Protein AF-0000000078040304 (afdb_homodimer)

pLDDT: mean 93.97, std 13.78, range [34.56, 98.94]

Organism: NCBI:txid764290

Nearest PDB structures (foldseek):
  6m20-assembly3_C  TM=3.435E-01  e=6.145E+00  Plasmodium falciparum
  6m20-assembly3_C  TM=3.435E-01  e=4.818E+00  Plasmodium falciparum

Solvent-accessible surface area (backbone atoms only — not comparable to full-atom values): 12854 Å² total; per-residue (Å²): 134,85,82,70,80,70,79,74,70,71,54,57,66,55,36,33,50,50,42,20,48,40,22,35,53,52,33,23,47,49,5,53,53,36,21,45,35,31,51,71,40,22,58,64,47,22,52,36,41,69,51,79,62,54,69,48,32,34,33,48,7,33,29,29,33,15,44,9,54,26,22,32,49,22,24,75,32,74,70,30,71,58,33,60,35,38,49,42,23,47,33,32,26,28,43,46,40,22,53,50,32,49,46,36,35,70,74,69,59,41,74,34,61,55,27,54,65,48,36,56,57,20,47,50,53,46,50,51,51,52,50,31,59,68,66,79,134,84,82,69,81,70,79,74,70,71,54,55,67,54,36,33,52,50,41,18,45,40,23,33,52,51,33,24,49,49,4,54,51,36,21,45,36,30,50,72,40,22,58,63,47,22,51,37,39,70,49,76,64,54,70,50,32,34,34,49,6,33,28,29,34,15,45,7,53,26,21,33,51,22,23,76,33,75,70,30,71,59,31,57,35,37,49,40,24,47,34,32,26,29,43,46,40,24,53,50,32,49,47,36,35,69,74,68,58,41,76,35,63,55,27,53,66,48,35,57,56,20,47,51,51,45,51,52,51,51,52,32,60,68,66,80

Radius of gyration: 20.24 Å; Cα contacts (8 Å, |Δi|>4): 437; chains: 2; bounding box: 88×46×42 Å

Secondary structure (DSSP, 8-state):
-----------HHHHHHHHHHIIIIIIHHHHHHHHIIIIISHHHHHHHHT----HHHHHHHHHHHHHHHHHHHHHHSGGGTT-HHHHHHHHHHHHHHHHHHHHHHHHS----HHHHTTHHHHHHHHHHHHHHHHH-/-----------HHHHHHHHHHIIIIIIHHHHHHHHIIIIISHHHHHHHHT----HHHHHHHHHHHHHHHHHHHHHHSGGGTT-HHHHHHHHHHHHHHHHHHHHHHHHS----HHHHTTHHHHHHHHHHHHHHHHH-

Foldseek 3Di:
DPPPPPPPDPDLVVLLLVLLCCLQPVLLVQLVVLLCDQAVVNQVLCVLQPHGHDDVSNVSNVVSVVLNVLSNVLSVPPSNLPCVVSLVVLLCVLVVLLVVLVCCCPVVVRPRCSSPVSNVVSHVSSVSNVVSNVSD/DPPPPPPPDPDLVVLLVVLLCCLQPVLLVQLVVLLCDQAVVNQVLCVLQPHGHDDVSNVSNVVSVVLNVLSNVLSVPPSNLPCVVSLVVLLCVLVVLLVVLVCCCPVVVRPRCSSPVSNVVSHVSSVSNVVSNVSD

Sequence (272 aa):
MDFRIAFIFPEKGLVTSLLQAHLVFGIGFFGVFGFLGHFIFSERVARSIGWTSNGFQKELGLITLGIGVSGVYCGLSNNGQNSLPLLIVLSFFLIGAGINHIRELIISHNTNAGNVVIILPDFLIPITLLVLLYLQMDFRIAFIFPEKGLVTSLLQAHLVFGIGFFGVFGFLGHFIFSERVARSIGWTSNGFQKELGLITLGIGVSGVYCGLSNNGQNSLPLLIVLSFFLIGAGINHIRELIISHNTNAGNVVIILPDFLIPITLLVLLYLQ

InterPro domains:
  IPR046740 Protein of unknown function DUF6790 [PF20589] (14-136)

Structure (mmCIF, N/CA/C/O backbone):
data_AF-0000000078040304-model_v1
#
loop_
_entity.id
_entity.type
_entity.pdbx_description
1 polymer 'Integral membrane protein'
#
loop_
_atom_site.group_PDB
_atom_site.id
_atom_site.type_symbol
_atom_site.label_atom_id
_atom_site.label_alt_id
_atom_site.label_comp_id
_atom_site.label_asym_id
_atom_site.label_entity_id
_atom_site.label_seq_id
_atom_site.pdbx_PDB_ins_code
_atom_site.Cartn_x
_atom_site.Cartn_y
_atom_site.Cartn_z
_atom_site.occupancy
_atom_site.B_iso_or_equiv
_atom_site.auth_seq_id
_atom_site.auth_comp_id
_atom_site.auth_asym_id
_atom_site.auth_atom_id
_atom_site.pdbx_PDB_model_num
ATOM 1 N N . MET A 1 1 ? -47.875 17.188 -5.953 1 34.56 1 MET A N 1
ATOM 2 C CA . MET A 1 1 ? -47 16.938 -4.82 1 34.56 1 MET A CA 1
ATOM 3 C C . MET A 1 1 ? -45.562 16.656 -5.297 1 34.56 1 MET A C 1
ATOM 5 O O . MET A 1 1 ? -45.344 15.727 -6.074 1 34.56 1 MET A O 1
ATOM 9 N N . ASP A 1 2 ? -44.688 17.688 -5.359 1 42.69 2 ASP A N 1
ATOM 10 C CA . ASP A 1 2 ? -43.281 17.656 -5.824 1 42.69 2 ASP A CA 1
ATOM 11 C C . ASP A 1 2 ? -42.406 16.844 -4.871 1 42.69 2 ASP A C 1
ATOM 13 O O . ASP A 1 2 ? -42.312 17.172 -3.688 1 42.69 2 ASP A O 1
ATOM 17 N N . PHE A 1 3 ? -42.281 15.57 -4.977 1 41.09 3 PHE A N 1
ATOM 18 C CA . PHE A 1 3 ? -41.438 14.695 -4.199 1 41.09 3 PHE A CA 1
ATOM 19 C C . PHE A 1 3 ? -39.969 15.164 -4.273 1 41.09 3 PHE A C 1
ATOM 21 O O . PHE A 1 3 ? -39.344 15.039 -5.32 1 41.09 3 PHE A O 1
ATOM 28 N N . ARG A 1 4 ? -39.656 16.266 -3.652 1 39.09 4 ARG A N 1
ATOM 29 C CA . ARG A 1 4 ? -38.25 16.641 -3.564 1 39.09 4 ARG A CA 1
ATOM 30 C C . ARG A 1 4 ? -37.5 15.672 -2.678 1 39.09 4 ARG A C 1
ATOM 32 O O . ARG A 1 4 ? -37.844 15.461 -1.519 1 39.09 4 ARG A O 1
ATOM 39 N N . ILE A 1 5 ? -37 14.633 -3.121 1 41.53 5 ILE A N 1
ATOM 40 C CA . ILE A 1 5 ? -36.031 13.82 -2.377 1 41.53 5 ILE A CA 1
ATOM 41 C C . ILE A 1 5 ? -34.969 14.727 -1.757 1 41.53 5 ILE A C 1
ATOM 43 O O . ILE A 1 5 ? -34.188 15.352 -2.473 1 41.53 5 ILE A O 1
ATOM 47 N N . ALA A 1 6 ? -35.281 15.469 -0.719 1 38.91 6 ALA A N 1
ATOM 48 C CA . ALA A 1 6 ? -34.25 16.219 0.004 1 38.91 6 ALA A CA 1
ATOM 49 C C . ALA A 1 6 ? -33.156 15.281 0.519 1 38.91 6 ALA A C 1
ATOM 51 O O . ALA A 1 6 ? -33.406 14.391 1.327 1 38.91 6 ALA A O 1
ATOM 52 N N . PHE A 1 7 ? -32.156 14.953 -0.249 1 47.75 7 PHE A N 1
ATOM 53 C CA . PHE A 1 7 ? -30.984 14.289 0.309 1 47.75 7 PHE A CA 1
ATOM 54 C C . PHE A 1 7 ? -30.531 14.969 1.597 1 47.75 7 PHE A C 1
ATOM 56 O O . PHE A 1 7 ? -30.188 16.141 1.59 1 47.75 7 PHE A O 1
ATOM 63 N N . ILE A 1 8 ? -31.172 14.703 2.654 1 51.41 8 ILE A N 1
ATOM 64 C CA . ILE A 1 8 ? -30.703 15.211 3.938 1 51.41 8 ILE A CA 1
ATOM 65 C C . ILE A 1 8 ? -29.25 14.781 4.164 1 51.41 8 ILE A C 1
ATOM 67 O O . ILE A 1 8 ? -28.969 13.586 4.297 1 51.41 8 ILE A O 1
ATOM 71 N N . PHE A 1 9 ? -28.422 15.711 3.803 1 64.31 9 PHE A N 1
ATOM 72 C CA . PHE A 1 9 ? -27.016 15.461 4.121 1 64.31 9 PHE A CA 1
ATOM 73 C C . PHE A 1 9 ? -26.812 15.375 5.629 1 64.31 9 PHE A C 1
ATOM 75 O O . PHE A 1 9 ? -27.344 16.188 6.379 1 64.31 9 PHE A O 1
ATOM 82 N N . PRO A 1 10 ? -26.375 14.164 6 1 68.62 10 PRO A N 1
ATOM 83 C CA . PRO A 1 10 ? -26.125 14.008 7.434 1 68.62 10 PRO A CA 1
ATOM 84 C C . PRO A 1 10 ? -25.359 15.188 8.031 1 68.62 10 PRO A C 1
ATOM 86 O O . PRO A 1 10 ? -24.656 15.906 7.309 1 68.62 10 PRO A O 1
ATOM 89 N N . GLU A 1 11 ? -25.625 15.508 9.25 1 81.06 11 GLU A N 1
ATOM 90 C CA . GLU A 1 11 ? -24.906 16.562 9.969 1 81.06 11 GLU A CA 1
ATOM 91 C C . GLU A 1 11 ? -23.391 16.297 9.977 1 81.06 11 GLU A C 1
ATOM 93 O O . GLU A 1 11 ? -22.969 15.133 9.953 1 81.06 11 GLU A O 1
ATOM 98 N N . LYS A 1 12 ? -22.703 17.234 9.875 1 85.25 12 LYS A N 1
ATOM 99 C CA . LYS A 1 12 ? -21.25 17.188 9.805 1 85.25 12 LYS A CA 1
ATOM 100 C C . LYS A 1 12 ? -20.672 16.312 10.914 1 85.25 12 LYS A C 1
ATOM 102 O O . LYS A 1 12 ? -19.703 15.57 10.688 1 85.25 12 LYS A O 1
ATOM 107 N N . GLY A 1 13 ? -21.312 16.359 11.969 1 90.44 13 GLY A N 1
ATOM 108 C CA . GLY A 1 13 ? -20.859 15.555 13.086 1 90.44 13 GLY A CA 1
ATOM 109 C C . GLY A 1 13 ? -20.969 14.062 12.836 1 90.44 13 GLY A C 1
ATOM 110 O O . GLY A 1 13 ? -20.078 13.297 13.18 1 90.44 13 GLY A O 1
ATOM 111 N N . LEU A 1 14 ? -22.062 13.711 12.188 1 93.12 14 LEU A N 1
ATOM 112 C CA . LEU A 1 14 ? -22.281 12.305 11.867 1 93.12 14 LEU A CA 1
ATOM 113 C C . LEU A 1 14 ? -21.297 11.828 10.805 1 93.12 14 LEU A C 1
ATOM 115 O O . LEU A 1 14 ? -20.75 10.727 10.906 1 93.12 14 LEU A O 1
ATOM 119 N N . VAL A 1 15 ? -21.094 12.633 9.781 1 96.69 15 VAL A N 1
ATOM 120 C CA . VAL A 1 15 ? -20.156 12.305 8.711 1 96.69 15 VAL A CA 1
ATOM 121 C C . VAL A 1 15 ? -18.766 12.094 9.289 1 96.69 15 VAL A C 1
ATOM 123 O O . VAL A 1 15 ? -18.078 11.117 8.953 1 96.69 15 VAL A O 1
ATOM 126 N N . THR A 1 16 ? -18.406 12.953 10.203 1 96.94 16 THR A N 1
ATOM 127 C CA . THR A 1 16 ? -17.109 12.859 10.859 1 96.94 16 THR A CA 1
ATOM 128 C C . THR A 1 16 ? -17 11.57 11.664 1 96.94 16 THR A C 1
ATOM 130 O O . THR A 1 16 ? -15.992 10.867 11.586 1 96.94 16 THR A O 1
ATOM 133 N N . SER A 1 17 ? -18.031 11.312 12.398 1 97.44 17 SER A N 1
ATOM 134 C CA . SER A 1 17 ? -18.031 10.109 13.227 1 97.44 17 SER A CA 1
ATOM 135 C C . SER A 1 17 ? -17.969 8.852 12.367 1 97.44 17 SER A C 1
ATOM 137 O O . SER A 1 17 ? -17.281 7.887 12.727 1 97.44 17 SER A O 1
ATOM 139 N N . LEU A 1 18 ? -18.672 8.828 11.266 1 97.88 18 LEU A N 1
ATOM 140 C CA . LEU A 1 18 ? -18.672 7.684 10.367 1 97.88 18 LEU A CA 1
ATOM 141 C C . LEU A 1 18 ? -17.312 7.504 9.711 1 97.88 18 LEU A C 1
ATOM 143 O O . LEU A 1 18 ? -16.828 6.375 9.562 1 97.88 18 LEU A O 1
ATOM 147 N N . LEU A 1 19 ? -16.719 8.609 9.32 1 98.44 19 LEU A N 1
ATOM 148 C CA . LEU A 1 19 ? -15.375 8.547 8.758 1 98.44 19 LEU A CA 1
ATOM 149 C C . LEU A 1 19 ? -14.391 7.961 9.758 1 98.44 19 LEU A C 1
ATOM 151 O O . LEU A 1 19 ? -13.633 7.043 9.438 1 98.44 19 LEU A O 1
ATOM 155 N N . GLN A 1 20 ? -14.453 8.445 10.938 1 98.69 20 GLN A N 1
ATOM 156 C CA . GLN A 1 20 ? -13.547 7.973 11.977 1 98.69 20 GLN A CA 1
ATOM 157 C C . GLN A 1 20 ? -13.758 6.492 12.266 1 98.69 20 GLN A C 1
ATOM 159 O O . GLN A 1 20 ? -12.797 5.734 12.414 1 98.69 20 GLN A O 1
ATOM 164 N N . ALA A 1 21 ? -15.016 6.125 12.383 1 98.5 21 ALA A N 1
ATOM 165 C CA . ALA A 1 21 ? -15.336 4.719 12.641 1 98.5 21 ALA A CA 1
ATOM 166 C C . ALA A 1 21 ? -14.844 3.832 11.5 1 98.5 21 ALA A C 1
ATOM 168 O O . ALA A 1 21 ? -14.32 2.744 11.734 1 98.5 21 ALA A O 1
ATOM 169 N N . HIS A 1 22 ? -15.094 4.285 10.273 1 98.88 22 HIS A N 1
ATOM 170 C CA . HIS A 1 22 ? -14.648 3.525 9.109 1 98.88 22 HIS A CA 1
ATOM 171 C C . HIS A 1 22 ? -13.125 3.412 9.07 1 98.88 22 HIS A C 1
ATOM 173 O O . HIS A 1 22 ? -12.586 2.355 8.734 1 98.88 22 HIS A O 1
ATOM 179 N N . LEU A 1 23 ? -12.406 4.398 9.43 1 98.88 23 LEU A N 1
ATOM 180 C CA . LEU A 1 23 ? -10.945 4.387 9.445 1 98.88 23 LEU A CA 1
ATOM 181 C C . LEU A 1 23 ? -10.422 3.494 10.562 1 98.88 23 LEU A C 1
ATOM 183 O O . LEU A 1 23 ? -9.555 2.65 10.336 1 98.88 23 LEU A O 1
ATOM 187 N N . VAL A 1 24 ? -10.961 3.625 11.766 1 98.81 24 VAL A N 1
ATOM 188 C CA . VAL A 1 24 ? -10.438 2.9 12.922 1 98.81 24 VAL A CA 1
ATOM 189 C C . VAL A 1 24 ? -10.852 1.434 12.844 1 98.81 24 VAL A C 1
ATOM 191 O O . VAL A 1 24 ? -10.008 0.539 12.906 1 98.81 24 VAL A O 1
ATOM 194 N N . PHE A 1 25 ? -12.125 1.15 12.625 1 98.69 25 PHE A N 1
ATOM 195 C CA . PHE A 1 25 ? -12.602 -0.228 12.664 1 98.69 25 PHE A CA 1
ATOM 196 C C . PHE A 1 25 ? -12.594 -0.849 11.273 1 98.69 25 PHE A C 1
ATOM 198 O O . PHE A 1 25 ? -12.055 -1.94 11.078 1 98.69 25 PHE A O 1
ATOM 205 N N . GLY A 1 26 ? -13.18 -0.162 10.273 1 98.69 26 GLY A N 1
ATOM 206 C CA . GLY A 1 26 ? -13.203 -0.694 8.922 1 98.69 26 GLY A CA 1
ATOM 207 C C . GLY A 1 26 ? -11.82 -0.956 8.359 1 98.69 26 GLY A C 1
ATOM 208 O O . GLY A 1 26 ? -11.477 -2.098 8.047 1 98.69 26 GLY A O 1
ATOM 209 N N . ILE A 1 27 ? -11.008 0.109 8.32 1 98.94 27 ILE A N 1
ATOM 210 C CA . ILE A 1 27 ? -9.672 0.002 7.746 1 98.94 27 ILE A CA 1
ATOM 211 C C . ILE A 1 27 ? -8.742 -0.729 8.719 1 98.94 27 ILE A C 1
ATOM 213 O O . ILE A 1 27 ? -7.859 -1.479 8.297 1 98.94 27 ILE A O 1
ATOM 217 N N . GLY A 1 28 ? -8.922 -0.537 10 1 98.88 28 GLY A N 1
ATOM 218 C CA . GLY A 1 28 ? -8.164 -1.305 10.977 1 98.88 28 GLY A CA 1
ATOM 219 C C . GLY A 1 28 ? -8.344 -2.803 10.828 1 98.88 28 GLY A C 1
ATOM 220 O O . GLY A 1 28 ? -7.359 -3.545 10.742 1 98.88 28 GLY A O 1
ATOM 221 N N . PHE A 1 29 ? -9.555 -3.295 10.711 1 98.56 29 PHE A N 1
ATOM 222 C CA . PHE A 1 29 ? -9.836 -4.715 10.547 1 98.56 29 PHE A CA 1
ATOM 223 C C . PHE A 1 29 ? -9.383 -5.199 9.172 1 98.56 29 PHE A C 1
ATOM 225 O O . PHE A 1 29 ? -8.867 -6.309 9.039 1 98.56 29 PHE A O 1
ATOM 232 N N . PHE A 1 30 ? -9.648 -4.363 8.18 1 98.56 30 PHE A N 1
ATOM 233 C CA . PHE A 1 30 ? -9.148 -4.684 6.852 1 98.56 30 PHE A CA 1
ATOM 234 C C . PHE A 1 30 ? -7.652 -4.977 6.898 1 98.56 30 PHE A C 1
ATOM 236 O O . PHE A 1 30 ? -7.184 -5.945 6.297 1 98.56 30 PHE A O 1
ATOM 243 N N . GLY A 1 31 ? -6.914 -4.125 7.605 1 98.88 31 GLY A N 1
ATOM 244 C CA . GLY A 1 31 ? -5.473 -4.285 7.715 1 98.88 31 GLY A CA 1
ATOM 245 C C . GLY A 1 31 ? -5.062 -5.562 8.422 1 98.88 31 GLY A C 1
ATOM 246 O O . GLY A 1 31 ? -4.199 -6.297 7.941 1 98.88 31 GLY A O 1
ATOM 247 N N . VAL A 1 32 ? -5.652 -5.883 9.555 1 98.56 32 VAL A N 1
ATOM 248 C CA . VAL A 1 32 ? -5.305 -7.059 10.352 1 98.56 32 VAL A CA 1
ATOM 249 C C . VAL A 1 32 ? -5.68 -8.328 9.586 1 98.56 32 VAL A C 1
ATOM 251 O O . VAL A 1 32 ? -4.867 -9.242 9.453 1 98.56 32 VAL A O 1
ATOM 254 N N . PHE A 1 33 ? -6.848 -8.367 8.992 1 98.5 33 PHE A N 1
ATOM 255 C CA . PHE A 1 33 ? -7.297 -9.57 8.297 1 98.5 33 PHE A CA 1
ATOM 256 C C . PHE A 1 33 ? -6.543 -9.75 6.988 1 98.5 33 PHE A C 1
ATOM 258 O O . PHE A 1 33 ? -6.277 -10.883 6.57 1 98.5 33 PHE A O 1
ATOM 265 N N . GLY A 1 34 ? -6.305 -8.641 6.363 1 98.56 34 GLY A N 1
ATOM 266 C CA . GLY A 1 34 ? -5.457 -8.734 5.188 1 98.56 34 GLY A CA 1
ATOM 267 C C . GLY A 1 34 ? -4.082 -9.305 5.484 1 98.56 34 GLY A C 1
ATOM 268 O O . GLY A 1 34 ? -3.59 -10.164 4.75 1 98.56 34 GLY A O 1
ATOM 269 N N . PHE A 1 35 ? -3.482 -8.898 6.57 1 98.88 35 PHE A N 1
ATOM 270 C CA . PHE A 1 35 ? -2.186 -9.414 6.988 1 98.88 35 PHE A CA 1
ATOM 271 C C . PHE A 1 35 ? -2.279 -10.898 7.324 1 98.88 35 PHE A C 1
ATOM 273 O O . PHE A 1 35 ? -1.471 -11.703 6.852 1 98.88 35 PHE A O 1
ATOM 280 N N . LEU A 1 36 ? -3.219 -11.312 8.133 1 98.81 36 LEU A N 1
ATOM 281 C CA . LEU A 1 36 ? -3.389 -12.719 8.477 1 98.81 36 LEU A CA 1
ATOM 282 C C . LEU A 1 36 ? -3.609 -13.562 7.227 1 98.81 36 LEU A C 1
ATOM 284 O O . LEU A 1 36 ? -2.998 -14.625 7.078 1 98.81 36 LEU A O 1
ATOM 288 N N . GLY A 1 37 ? -4.402 -13.102 6.355 1 98.62 37 GLY A N 1
ATOM 289 C CA . GLY A 1 37 ? -4.734 -13.859 5.16 1 98.62 37 GLY A CA 1
ATOM 290 C C . GLY A 1 37 ? -3.592 -13.945 4.168 1 98.62 37 GLY A C 1
ATOM 291 O O . GLY A 1 37 ? -3.279 -15.023 3.664 1 98.62 37 GLY A O 1
ATOM 292 N N . HIS A 1 38 ? -2.904 -12.844 3.887 1 98.75 38 HIS A N 1
ATOM 293 C CA . HIS A 1 38 ? -1.933 -12.797 2.801 1 98.75 38 HIS A CA 1
ATOM 294 C C . HIS A 1 38 ? -0.533 -13.141 3.297 1 98.75 38 HIS A C 1
ATOM 296 O O . HIS A 1 38 ? 0.349 -13.469 2.502 1 98.75 38 HIS A O 1
ATOM 302 N N . PHE A 1 39 ? -0.367 -13.086 4.652 1 98.56 39 PHE A N 1
ATOM 303 C CA . PHE A 1 39 ? 0.975 -13.336 5.168 1 98.56 39 PHE A CA 1
ATOM 304 C C . PHE A 1 39 ? 1.024 -14.648 5.938 1 98.56 39 PHE A C 1
ATOM 306 O O . PHE A 1 39 ? 1.945 -15.445 5.758 1 98.56 39 PHE A O 1
ATOM 313 N N . ILE A 1 40 ? 0.05 -14.922 6.805 1 98.44 40 ILE A N 1
ATOM 314 C CA . ILE A 1 40 ? 0.059 -16.094 7.672 1 98.44 40 ILE A CA 1
ATOM 315 C C . ILE A 1 40 ? -0.646 -17.25 6.98 1 98.44 40 ILE A C 1
ATOM 317 O O . ILE A 1 40 ? -0.101 -18.359 6.895 1 98.44 40 ILE A O 1
ATOM 321 N N . PHE A 1 41 ? -1.804 -17.062 6.449 1 98.69 41 PHE A N 1
ATOM 322 C CA . PHE A 1 41 ? -2.586 -18.094 5.789 1 98.69 41 PHE A CA 1
ATOM 323 C C . PHE A 1 41 ? -2.525 -17.938 4.277 1 98.69 41 PHE A C 1
ATOM 325 O O . PHE A 1 41 ? -3.537 -18.094 3.59 1 98.69 41 PHE A O 1
ATOM 332 N N . SER A 1 42 ? -1.373 -17.625 3.826 1 98.31 42 SER A N 1
ATOM 333 C CA . SER A 1 42 ? -1.192 -17.156 2.455 1 98.31 42 SER A CA 1
ATOM 334 C C . SER A 1 42 ? -1.576 -18.234 1.45 1 98.31 42 SER A C 1
ATOM 336 O O . SER A 1 42 ? -2.23 -17.953 0.444 1 98.31 42 SER A O 1
ATOM 338 N N . GLU A 1 43 ? -1.235 -19.531 1.653 1 98.38 43 GLU A N 1
ATOM 339 C CA . GLU A 1 43 ? -1.549 -20.609 0.714 1 98.38 43 GLU A CA 1
ATOM 340 C C . GLU A 1 43 ? -3.055 -20.828 0.606 1 98.38 43 GLU A C 1
ATOM 342 O O . GLU A 1 43 ? -3.584 -21.016 -0.491 1 98.38 43 GLU A O 1
ATOM 347 N N . ARG A 1 44 ? -3.686 -20.797 1.738 1 98.44 44 ARG A N 1
ATOM 348 C CA . ARG A 1 44 ? -5.133 -20.984 1.762 1 98.44 44 ARG A CA 1
ATOM 349 C C . ARG A 1 44 ? -5.836 -19.859 1.001 1 98.44 44 ARG A C 1
ATOM 351 O O . ARG A 1 44 ? -6.746 -20.125 0.21 1 98.44 44 ARG A O 1
ATOM 358 N N . VAL A 1 45 ? -5.414 -18.656 1.201 1 98.44 45 VAL A N 1
ATOM 359 C CA . VAL A 1 45 ? -6.035 -17.5 0.559 1 98.44 45 VAL A CA 1
ATOM 360 C C . VAL A 1 45 ? -5.742 -17.516 -0.939 1 98.44 45 VAL A C 1
ATOM 362 O O . VAL A 1 45 ? -6.641 -17.312 -1.757 1 98.44 45 VAL A O 1
ATOM 365 N N . ALA A 1 46 ? -4.512 -17.812 -1.283 1 98.38 46 ALA A N 1
ATOM 366 C CA . ALA A 1 46 ? -4.156 -17.875 -2.697 1 98.38 46 ALA A CA 1
ATOM 367 C C . ALA A 1 46 ? -4.98 -18.938 -3.424 1 98.38 46 ALA A C 1
ATOM 369 O O . ALA A 1 46 ? -5.496 -18.688 -4.516 1 98.38 46 ALA A O 1
ATOM 370 N N . ARG A 1 47 ? -5.145 -20.078 -2.799 1 97.88 47 ARG A N 1
ATOM 371 C CA . ARG A 1 47 ? -5.945 -21.141 -3.385 1 97.88 47 ARG A CA 1
ATOM 372 C C . ARG A 1 47 ? -7.402 -20.719 -3.545 1 97.88 47 ARG A C 1
ATOM 374 O O . ARG A 1 47 ? -8.039 -21.031 -4.555 1 97.88 47 ARG A O 1
ATOM 381 N N . SER A 1 48 ? -7.887 -20 -2.602 1 98.06 48 SER A N 1
ATOM 382 C CA . SER A 1 48 ? -9.281 -19.562 -2.67 1 98.06 48 SER A CA 1
ATOM 383 C C . SER A 1 48 ? -9.492 -18.594 -3.814 1 98.06 48 SER A C 1
ATOM 385 O O . SER A 1 48 ? -10.609 -18.438 -4.312 1 98.06 48 SER A O 1
ATOM 387 N N . ILE A 1 49 ? -8.492 -17.922 -4.246 1 97.31 49 ILE A N 1
ATOM 388 C CA . ILE A 1 49 ? -8.539 -16.953 -5.34 1 97.31 49 ILE A CA 1
ATOM 389 C C . ILE A 1 49 ? -8.281 -17.672 -6.664 1 97.31 49 ILE A C 1
ATOM 391 O O . ILE A 1 49 ? -8.688 -17.188 -7.727 1 97.31 49 ILE A O 1
ATOM 395 N N . GLY A 1 50 ? -7.555 -18.797 -6.551 1 96.81 50 GLY A N 1
ATOM 396 C CA . GLY A 1 50 ? -7.125 -19.5 -7.75 1 96.81 50 GLY A CA 1
ATOM 397 C C . GLY A 1 50 ? -5.727 -19.109 -8.195 1 96.81 50 GLY A C 1
ATOM 398 O O . GLY A 1 50 ? -5.391 -19.234 -9.375 1 96.81 50 GLY A O 1
ATOM 399 N N . TRP A 1 51 ? -4.988 -18.5 -7.328 1 96.75 51 TRP A N 1
ATOM 400 C CA . TRP A 1 51 ? -3.596 -18.156 -7.594 1 96.75 51 TRP A CA 1
ATOM 401 C C . TRP A 1 51 ? -2.65 -18.984 -6.738 1 96.75 51 TRP A C 1
ATOM 403 O O . TRP A 1 51 ? -3.09 -19.859 -5.984 1 96.75 51 TRP A O 1
ATOM 413 N N . THR A 1 52 ? -1.338 -18.812 -6.977 1 97 52 THR A N 1
ATOM 414 C CA . THR A 1 52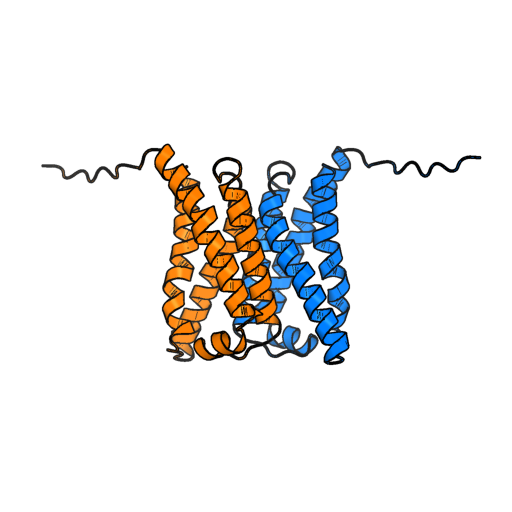 ? -0.3 -19.453 -6.184 1 97 52 THR A CA 1
ATOM 415 C C . THR A 1 52 ? 0.421 -18.438 -5.301 1 97 52 THR A C 1
ATOM 417 O O . THR A 1 52 ? 0.753 -17.344 -5.754 1 97 52 THR A O 1
ATOM 420 N N . SER A 1 53 ? 0.605 -18.875 -4.043 1 97.62 53 SER A N 1
ATOM 421 C CA . SER A 1 53 ? 1.25 -17.984 -3.09 1 97.62 53 SER A CA 1
ATOM 422 C C . SER A 1 53 ? 2.717 -17.75 -3.445 1 97.62 53 SER A C 1
ATOM 424 O O . SER A 1 53 ? 3.365 -18.641 -4.012 1 97.62 53 SER A O 1
ATOM 426 N N . ASN A 1 54 ? 3.283 -16.562 -3.18 1 96.88 54 ASN A N 1
ATOM 427 C CA . ASN A 1 54 ? 4.695 -16.219 -3.322 1 96.88 54 ASN A CA 1
ATOM 428 C C . ASN A 1 54 ? 5.062 -14.969 -2.529 1 96.88 54 ASN A C 1
ATOM 430 O O . ASN A 1 54 ? 4.309 -14.547 -1.655 1 96.88 54 ASN A O 1
ATOM 434 N N . GLY A 1 55 ? 6.195 -14.461 -2.762 1 97.31 55 GLY A N 1
ATOM 435 C CA . GLY A 1 55 ? 6.68 -13.32 -2.002 1 97.31 55 GLY A CA 1
ATOM 436 C C . GLY A 1 55 ? 5.883 -12.055 -2.254 1 97.31 55 GLY A C 1
ATOM 437 O O . GLY A 1 55 ? 5.754 -11.211 -1.368 1 97.31 55 GLY A O 1
ATOM 438 N N . PHE A 1 56 ? 5.316 -11.898 -3.4 1 98.56 56 PHE A N 1
ATOM 439 C CA . PHE A 1 56 ? 4.504 -10.727 -3.701 1 98.56 56 PHE A CA 1
ATOM 440 C C . PHE A 1 56 ? 3.279 -10.664 -2.795 1 98.56 56 PHE A C 1
ATOM 442 O O . PHE A 1 56 ? 2.891 -9.586 -2.336 1 98.56 56 PHE A O 1
ATOM 449 N N . GLN A 1 57 ? 2.686 -11.828 -2.576 1 98.69 57 GLN A N 1
ATOM 450 C CA . GLN A 1 57 ? 1.526 -11.898 -1.694 1 98.69 57 GLN A CA 1
ATOM 451 C C . GLN A 1 57 ? 1.899 -11.531 -0.262 1 98.69 57 GLN A C 1
ATOM 453 O O . GLN A 1 57 ? 1.14 -10.844 0.425 1 98.69 57 GLN A O 1
ATOM 458 N N . LYS A 1 58 ? 3.01 -11.961 0.188 1 98.38 58 LYS A N 1
ATOM 459 C CA . LYS A 1 58 ? 3.451 -11.641 1.543 1 98.38 58 LYS A CA 1
ATOM 460 C C . LYS A 1 58 ? 3.674 -10.141 1.708 1 98.38 58 LYS A C 1
ATOM 462 O O . LYS A 1 58 ? 3.338 -9.57 2.748 1 98.38 58 LYS A O 1
ATOM 467 N N . GLU A 1 59 ? 4.258 -9.555 0.687 1 98.69 59 GLU A N 1
ATOM 468 C CA . GLU A 1 59 ? 4.434 -8.109 0.722 1 98.69 59 GLU A CA 1
ATOM 469 C C . GLU A 1 59 ? 3.086 -7.391 0.763 1 98.69 59 GLU A C 1
ATOM 471 O O . GLU A 1 59 ? 2.932 -6.387 1.462 1 98.69 59 GLU A O 1
ATOM 476 N N . LEU A 1 60 ? 2.158 -7.938 -0.008 1 98.69 60 LEU A N 1
ATOM 477 C CA . LEU A 1 60 ? 0.807 -7.391 0.03 1 98.69 60 LEU A CA 1
ATOM 478 C C . LEU A 1 60 ? 0.233 -7.457 1.441 1 98.69 60 LEU A C 1
ATOM 480 O O . LEU A 1 60 ? -0.448 -6.527 1.883 1 98.69 60 LEU A O 1
ATOM 484 N N . GLY A 1 61 ? 0.457 -8.578 2.139 1 98.81 61 GLY A N 1
ATOM 485 C CA . GLY A 1 61 ? 0.029 -8.703 3.523 1 98.81 61 GLY A CA 1
ATOM 486 C C . GLY A 1 61 ? 0.613 -7.629 4.422 1 98.81 61 GLY A C 1
ATOM 487 O O . GLY A 1 61 ? -0.096 -7.051 5.25 1 98.81 61 GLY A O 1
ATOM 488 N N . LEU A 1 62 ? 1.841 -7.348 4.246 1 98.88 62 LEU A N 1
ATOM 489 C CA . LEU A 1 62 ? 2.512 -6.34 5.062 1 98.88 62 LEU A CA 1
ATOM 490 C C . LEU A 1 62 ? 1.997 -4.941 4.734 1 98.88 62 LEU A C 1
ATOM 492 O O . LEU A 1 62 ? 1.829 -4.113 5.633 1 98.88 62 LEU A O 1
ATOM 496 N N . ILE A 1 63 ? 1.754 -4.691 3.447 1 98.94 63 ILE A N 1
ATOM 497 C CA . ILE A 1 63 ? 1.185 -3.416 3.025 1 98.94 63 ILE A CA 1
ATOM 498 C C . ILE A 1 63 ? -0.19 -3.229 3.662 1 98.94 63 ILE A C 1
ATOM 500 O O . ILE A 1 63 ? -0.508 -2.145 4.16 1 98.94 63 ILE A O 1
ATOM 504 N N . THR A 1 64 ? -1.047 -4.312 3.656 1 98.94 64 THR A N 1
ATOM 505 C CA . THR A 1 64 ? -2.379 -4.207 4.238 1 98.94 64 THR A CA 1
ATOM 506 C C . THR A 1 64 ? -2.295 -3.922 5.738 1 98.94 64 THR A C 1
ATOM 508 O O . THR A 1 64 ? -3.115 -3.18 6.281 1 98.94 64 THR A O 1
ATOM 511 N N . LEU A 1 65 ? -1.321 -4.496 6.395 1 98.94 65 LEU A N 1
ATOM 512 C CA . LEU A 1 65 ? -1.127 -4.18 7.805 1 98.94 65 LEU A CA 1
ATOM 513 C C . LEU A 1 65 ? -0.79 -2.705 7.988 1 98.94 65 LEU A C 1
ATOM 515 O O . LEU A 1 65 ? -1.319 -2.051 8.891 1 98.94 65 LEU A O 1
ATOM 519 N N . GLY A 1 66 ? 0.079 -2.154 7.156 1 98.94 66 GLY A N 1
ATOM 520 C CA . GLY A 1 66 ? 0.397 -0.736 7.184 1 98.94 66 GLY A CA 1
ATOM 521 C C . GLY A 1 66 ? -0.812 0.151 6.953 1 98.94 66 GLY A C 1
ATOM 522 O O . GLY A 1 66 ? -0.972 1.177 7.621 1 98.94 66 GLY A O 1
ATOM 523 N N . ILE A 1 67 ? -1.634 -0.282 6.043 1 98.94 67 ILE A N 1
ATOM 524 C CA . ILE A 1 67 ? -2.871 0.44 5.77 1 98.94 67 ILE A CA 1
ATOM 525 C C . ILE A 1 67 ? -3.752 0.448 7.016 1 98.94 67 ILE A C 1
ATOM 527 O O . ILE A 1 67 ? -4.32 1.481 7.375 1 98.94 67 ILE A O 1
ATOM 531 N N . GLY A 1 68 ? -3.818 -0.683 7.672 1 98.94 68 GLY A N 1
ATOM 532 C CA . GLY A 1 68 ? -4.594 -0.749 8.898 1 98.94 68 GLY A CA 1
ATOM 533 C C . GLY A 1 68 ? -4.078 0.185 9.977 1 98.94 68 GLY A C 1
ATOM 534 O O . GLY A 1 68 ? -4.855 0.925 10.586 1 98.94 68 GLY A O 1
ATOM 535 N N . VAL A 1 69 ? -2.822 0.176 10.188 1 98.94 69 VAL A N 1
ATOM 536 C CA . VAL A 1 69 ? -2.197 1.021 11.195 1 98.94 69 VAL A CA 1
ATOM 537 C C . VAL A 1 69 ? -2.412 2.492 10.852 1 98.94 69 VAL A C 1
ATOM 539 O O . VAL A 1 69 ? -2.766 3.297 11.711 1 98.94 69 VAL A O 1
ATOM 542 N N . SER A 1 70 ? -2.23 2.832 9.617 1 98.94 70 SER A N 1
ATOM 543 C CA . SER A 1 70 ? -2.424 4.203 9.156 1 98.94 70 SER A CA 1
ATOM 544 C C . SER A 1 70 ? -3.875 4.641 9.32 1 98.94 70 SER A C 1
ATOM 546 O O . SER A 1 70 ? -4.145 5.789 9.68 1 98.94 70 SER A O 1
ATOM 548 N N . GLY A 1 71 ? -4.781 3.701 9.008 1 98.94 71 GLY A N 1
ATOM 549 C CA . GLY A 1 71 ? -6.191 4.008 9.195 1 98.94 71 GLY A CA 1
ATOM 550 C C . GLY A 1 71 ? -6.539 4.348 10.633 1 98.94 71 GLY A C 1
ATOM 551 O O . GLY A 1 71 ? -7.23 5.336 10.891 1 98.94 71 GLY A O 1
ATOM 552 N N . VAL A 1 72 ? -6.078 3.557 11.539 1 98.94 72 VAL A N 1
ATOM 553 C CA . VAL A 1 72 ? -6.324 3.797 12.953 1 98.94 72 VAL A CA 1
ATOM 554 C C . VAL A 1 72 ? -5.707 5.133 13.367 1 98.94 72 VAL A C 1
ATOM 556 O O . VAL A 1 72 ? -6.348 5.934 14.047 1 98.94 72 VAL A O 1
ATOM 559 N N . TYR A 1 73 ? -4.52 5.414 12.938 1 98.88 73 TYR A N 1
ATOM 560 C CA . TYR A 1 73 ? -3.871 6.688 13.227 1 98.88 73 TYR A CA 1
ATOM 561 C C . TYR A 1 73 ? -4.719 7.855 12.742 1 98.88 73 TYR A C 1
ATOM 563 O O . TYR A 1 73 ? -4.977 8.797 13.492 1 98.88 73 TYR A O 1
ATOM 571 N N . CYS A 1 74 ? -5.113 7.793 11.5 1 98.69 74 CYS A N 1
ATOM 572 C CA . CYS A 1 74 ? -5.883 8.891 10.914 1 98.69 74 CYS A CA 1
ATOM 573 C C . CYS A 1 74 ? -7.211 9.07 11.641 1 98.69 74 CYS A C 1
ATOM 575 O O . CYS A 1 74 ? -7.629 10.203 11.906 1 98.69 74 CYS A O 1
ATOM 577 N N . GLY A 1 75 ? -7.816 7.922 11.945 1 98.56 75 GLY A N 1
ATOM 578 C CA . GLY A 1 75 ? -9.109 7.988 12.609 1 98.56 75 GLY A CA 1
ATOM 579 C C . GLY A 1 75 ? -9.047 8.594 13.992 1 98.56 75 GLY A C 1
ATOM 580 O O . GLY A 1 75 ? -10 9.227 14.453 1 98.56 75 GLY A O 1
ATOM 581 N N . LEU A 1 76 ? -7.949 8.438 14.609 1 98.19 76 LEU A N 1
ATOM 582 C CA . LEU A 1 76 ? -7.793 8.914 15.984 1 98.19 76 LEU A CA 1
ATOM 583 C C . LEU A 1 76 ? -7.117 10.281 16 1 98.19 76 LEU A C 1
ATOM 585 O O . LEU A 1 76 ? -6.949 10.883 17.078 1 98.19 76 LEU A O 1
ATOM 589 N N . SER A 1 77 ? -6.785 10.727 14.789 1 95.75 77 SER A N 1
ATOM 590 C CA . SER A 1 77 ? -6.094 12.008 14.734 1 95.75 77 SER A CA 1
ATOM 591 C C . SER A 1 77 ? -6.828 13 13.836 1 95.75 77 SER A C 1
ATOM 593 O O . SER A 1 77 ? -7.332 12.625 12.773 1 95.75 77 SER A O 1
ATOM 595 N N . ASN A 1 78 ? -7.027 14.164 14.281 1 93.25 78 ASN A N 1
ATOM 596 C CA . ASN A 1 78 ? -7.539 15.289 13.508 1 93.25 78 ASN A CA 1
ATOM 597 C C . ASN A 1 78 ? -8.867 14.953 12.836 1 93.25 78 ASN A C 1
ATOM 599 O O . ASN A 1 78 ? -9.078 15.258 11.664 1 93.25 78 ASN A O 1
ATOM 603 N N . ASN A 1 79 ? -9.711 14.203 13.539 1 94.5 79 ASN A N 1
ATOM 604 C CA . ASN A 1 79 ? -11.055 13.875 13.07 1 94.5 79 ASN A CA 1
ATOM 605 C C . ASN A 1 79 ? -11.016 13.195 11.703 1 94.5 79 ASN A C 1
ATOM 607 O O . ASN A 1 79 ? -11.953 13.328 10.914 1 94.5 79 ASN A O 1
ATOM 611 N N . GLY A 1 80 ? -9.891 12.539 11.289 1 96.94 80 GLY A N 1
ATOM 612 C CA . GLY A 1 80 ? -9.773 11.797 10.047 1 96.94 80 GLY A CA 1
ATOM 613 C C . GLY A 1 80 ? -9.43 12.672 8.859 1 96.94 80 GLY A C 1
ATOM 614 O O . GLY A 1 80 ? -9.266 12.172 7.738 1 96.94 80 GLY A O 1
ATOM 615 N N . GLN A 1 81 ? -9.156 13.969 9.141 1 96 81 GLN A N 1
ATOM 616 C CA . GLN A 1 81 ? -8.969 14.922 8.055 1 96 81 GLN A CA 1
ATOM 617 C C . GLN A 1 81 ? -7.621 14.719 7.363 1 96 81 GLN A C 1
ATOM 619 O O . GLN A 1 81 ? -7.422 15.172 6.238 1 96 81 GLN A O 1
ATOM 624 N N . ASN A 1 82 ? -6.73 14.047 7.953 1 97.25 82 ASN A N 1
ATOM 625 C CA . ASN A 1 82 ? -5.398 13.828 7.398 1 97.25 82 ASN A CA 1
ATOM 626 C C . ASN A 1 82 ? -5.309 12.5 6.66 1 97.25 82 ASN A C 1
ATOM 628 O O . ASN A 1 82 ? -4.211 12 6.406 1 97.25 82 ASN A O 1
ATOM 632 N N . SER A 1 83 ? -6.461 11.969 6.238 1 98.75 83 SER A N 1
ATOM 633 C CA . SER A 1 83 ? -6.465 10.594 5.738 1 98.75 83 SER A CA 1
ATOM 634 C C . SER A 1 83 ? -6.285 10.555 4.227 1 98.75 83 SER A C 1
ATOM 636 O O . SER A 1 83 ? -6.105 9.484 3.645 1 98.75 83 SER A O 1
ATOM 638 N N . LEU A 1 84 ? -6.223 11.664 3.557 1 98.75 84 LEU A N 1
ATOM 639 C CA . LEU A 1 84 ? -6.207 11.656 2.098 1 98.75 84 LEU A CA 1
ATOM 640 C C . LEU A 1 84 ? -4.98 10.922 1.572 1 98.75 84 LEU A C 1
ATOM 642 O O . LEU A 1 84 ? -5.078 10.125 0.633 1 98.75 84 LEU A O 1
ATOM 646 N N . PRO A 1 85 ? -3.721 11.102 2.119 1 98.94 85 PRO A N 1
ATOM 647 C CA . PRO A 1 85 ? -2.572 10.344 1.619 1 98.94 85 PRO A CA 1
ATOM 648 C C . PRO A 1 85 ? -2.787 8.836 1.7 1 98.94 85 PRO A C 1
ATOM 650 O O . PRO A 1 85 ? -2.412 8.102 0.779 1 98.94 85 PRO A O 1
ATOM 653 N N . LEU A 1 86 ? -3.375 8.398 2.756 1 98.94 86 LEU A N 1
ATOM 654 C CA . LEU A 1 86 ? -3.705 6.984 2.904 1 98.94 86 LEU A CA 1
ATOM 655 C C . LEU A 1 86 ? -4.738 6.559 1.867 1 98.94 86 LEU A C 1
ATOM 657 O O . LEU A 1 86 ? -4.602 5.5 1.249 1 98.94 86 LEU A O 1
ATOM 661 N N . LEU A 1 87 ? -5.75 7.387 1.657 1 98.94 87 LEU A N 1
ATOM 662 C CA . LEU A 1 87 ? -6.875 6.992 0.816 1 98.94 87 LEU A CA 1
ATOM 663 C C . LEU A 1 87 ? -6.469 6.961 -0.654 1 98.94 87 LEU A C 1
ATOM 665 O O . LEU A 1 87 ? -7.02 6.184 -1.438 1 98.94 87 LEU A O 1
ATOM 669 N N . ILE A 1 88 ? -5.48 7.723 -1.02 1 98.94 88 ILE A N 1
ATOM 670 C CA . ILE A 1 88 ? -4.938 7.637 -2.371 1 98.94 88 ILE A CA 1
ATOM 671 C C . ILE A 1 88 ? -4.332 6.254 -2.596 1 98.94 88 ILE A C 1
ATOM 673 O O . ILE A 1 88 ? -4.66 5.578 -3.572 1 98.94 88 ILE A O 1
ATOM 677 N N . VAL A 1 89 ? -3.508 5.77 -1.704 1 98.94 89 VAL A N 1
ATOM 678 C CA . VAL A 1 89 ? -2.861 4.465 -1.818 1 98.94 89 VAL A CA 1
ATOM 679 C C . VAL A 1 89 ? -3.916 3.361 -1.804 1 98.94 89 VAL A C 1
ATOM 681 O O . VAL A 1 89 ? -3.891 2.459 -2.643 1 98.94 89 VAL A O 1
ATOM 684 N N . LEU A 1 90 ? -4.852 3.488 -0.879 1 98.94 90 LEU A N 1
ATOM 685 C CA . LEU A 1 90 ? -5.918 2.506 -0.731 1 98.94 90 LEU A CA 1
ATOM 686 C C . LEU A 1 90 ? -6.75 2.41 -2.008 1 98.94 90 LEU A C 1
ATOM 688 O O . LEU A 1 90 ? -7.133 1.313 -2.422 1 98.94 90 LEU A O 1
ATOM 692 N N . SER A 1 91 ? -7.074 3.533 -2.629 1 98.94 91 SER A N 1
ATOM 693 C CA . SER A 1 91 ? -7.914 3.549 -3.822 1 98.94 91 SER A CA 1
ATOM 694 C C . SER A 1 91 ? -7.215 2.881 -5 1 98.94 91 SER A C 1
ATOM 696 O O . SER A 1 91 ? -7.824 2.088 -5.723 1 98.94 91 SER A O 1
ATOM 698 N N . PHE A 1 92 ? -5.969 3.168 -5.215 1 98.94 92 PHE A N 1
ATOM 699 C CA . PHE A 1 92 ? -5.227 2.512 -6.281 1 98.94 92 PHE A CA 1
ATOM 700 C C . PHE A 1 92 ? -5.141 1.009 -6.035 1 98.94 92 PHE A C 1
ATOM 702 O O . PHE A 1 92 ? -5.246 0.215 -6.973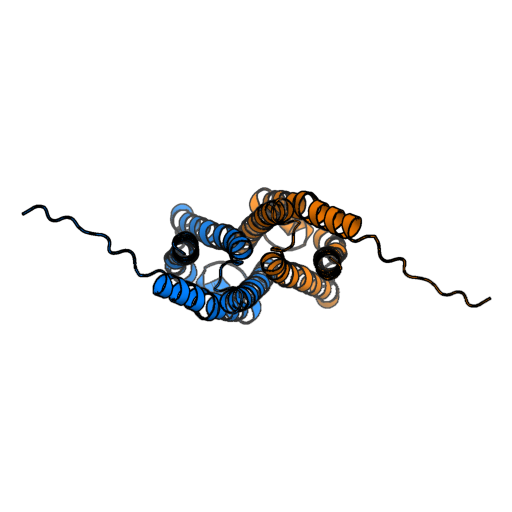 1 98.94 92 PHE A O 1
ATOM 709 N N . PHE A 1 93 ? -4.969 0.629 -4.785 1 98.94 93 PHE A N 1
ATOM 710 C CA . PHE A 1 93 ? -4.91 -0.783 -4.426 1 98.94 93 PHE A CA 1
ATOM 711 C C . PHE A 1 93 ? -6.246 -1.467 -4.703 1 98.94 93 PHE A C 1
ATOM 713 O O . PHE A 1 93 ? -6.332 -2.336 -5.574 1 98.94 93 PHE A O 1
ATOM 720 N N . LEU A 1 94 ? -7.289 -0.979 -4.078 1 98.94 94 LEU A N 1
ATOM 721 C CA . LEU A 1 94 ? -8.531 -1.745 -4.043 1 98.94 94 LEU A CA 1
ATOM 722 C C . LEU A 1 94 ? -9.289 -1.615 -5.363 1 98.94 94 LEU A C 1
ATOM 724 O O . LEU A 1 94 ? -9.797 -2.605 -5.891 1 98.94 94 LEU A O 1
ATOM 728 N N . ILE A 1 95 ? -9.359 -0.445 -5.926 1 98.88 95 ILE A N 1
ATOM 729 C CA . ILE A 1 95 ? -10.008 -0.313 -7.223 1 98.88 95 ILE A CA 1
ATOM 730 C C . ILE A 1 95 ? -9.234 -1.103 -8.273 1 98.88 95 ILE A C 1
ATOM 732 O O . ILE A 1 95 ? -9.82 -1.806 -9.094 1 98.88 95 ILE A O 1
ATOM 736 N N . GLY A 1 96 ? -7.887 -1.037 -8.258 1 98.69 96 GLY A N 1
ATOM 737 C CA . GLY A 1 96 ? -7.066 -1.851 -9.141 1 98.69 96 GLY A CA 1
ATOM 738 C C . GLY A 1 96 ? -7.289 -3.34 -8.953 1 98.69 96 GLY A C 1
ATOM 739 O O . GLY A 1 96 ? -7.383 -4.082 -9.938 1 98.69 96 GLY A O 1
ATOM 740 N N . ALA A 1 97 ? -7.324 -3.832 -7.699 1 98.69 97 ALA A N 1
ATOM 741 C CA . ALA A 1 97 ? -7.594 -5.234 -7.402 1 98.69 97 ALA A CA 1
ATOM 742 C C . ALA A 1 97 ? -8.961 -5.652 -7.934 1 98.69 97 ALA A C 1
ATOM 744 O O . ALA A 1 97 ? -9.109 -6.738 -8.5 1 98.69 97 ALA A O 1
ATOM 745 N N . GLY A 1 98 ? -9.961 -4.773 -7.711 1 98.62 98 GLY A N 1
ATOM 746 C CA . GLY A 1 98 ? -11.273 -5.059 -8.266 1 98.62 98 GLY A CA 1
ATOM 747 C C . GLY A 1 98 ? -11.258 -5.273 -9.766 1 98.62 98 GLY A C 1
ATOM 748 O O . GLY A 1 98 ? -11.859 -6.227 -10.273 1 98.62 98 GLY A O 1
ATOM 749 N N . ILE A 1 99 ? -10.602 -4.41 -10.461 1 98.31 99 ILE A N 1
ATOM 750 C CA . ILE A 1 99 ? -10.477 -4.527 -11.906 1 98.31 99 ILE A CA 1
ATOM 751 C C . ILE A 1 99 ? -9.766 -5.832 -12.258 1 98.31 99 ILE A C 1
ATOM 753 O O . ILE A 1 99 ? -10.172 -6.539 -13.18 1 98.31 99 ILE A O 1
ATOM 757 N N . ASN A 1 100 ? -8.719 -6.145 -11.492 1 97.56 100 ASN A N 1
ATOM 758 C CA . ASN A 1 100 ? -7.984 -7.391 -11.703 1 97.56 100 ASN A CA 1
ATOM 759 C C . ASN A 1 100 ? -8.875 -8.609 -11.492 1 97.56 100 ASN A C 1
ATOM 761 O O . ASN A 1 100 ? -8.828 -9.562 -12.273 1 97.56 100 ASN A O 1
ATOM 765 N N . HIS A 1 101 ? -9.68 -8.609 -10.477 1 98.38 101 HIS A N 1
ATOM 766 C CA . HIS A 1 101 ? -10.578 -9.719 -10.18 1 98.38 101 HIS A CA 1
ATOM 767 C C . HIS A 1 101 ? -11.664 -9.844 -11.242 1 98.38 101 HIS A C 1
ATOM 769 O O . HIS A 1 101 ? -12.078 -10.953 -11.586 1 98.38 101 HIS A O 1
ATOM 775 N N . ILE A 1 102 ? -12.141 -8.719 -11.758 1 98.25 102 ILE A N 1
ATOM 776 C CA . ILE A 1 102 ? -13.117 -8.734 -12.844 1 98.25 102 ILE A CA 1
ATOM 777 C C . ILE A 1 102 ? -12.484 -9.32 -14.102 1 98.25 102 ILE A C 1
ATOM 779 O O . ILE A 1 102 ? -13.102 -10.133 -14.789 1 98.25 102 ILE A O 1
ATOM 783 N N . ARG A 1 103 ? -11.266 -8.922 -14.398 1 97 103 ARG A N 1
ATOM 784 C CA . ARG A 1 103 ? -10.562 -9.484 -15.555 1 97 103 ARG A CA 1
ATOM 785 C C . ARG A 1 103 ? -10.391 -10.992 -15.414 1 97 103 ARG A C 1
ATOM 787 O O . ARG A 1 103 ? -10.57 -11.734 -16.375 1 97 103 ARG A O 1
ATOM 794 N N . GLU A 1 104 ? -10.039 -11.43 -14.172 1 96.25 104 GLU A N 1
ATOM 795 C CA . GLU A 1 104 ? -9.922 -12.852 -13.883 1 96.25 104 GLU A CA 1
ATOM 796 C C . GLU A 1 104 ? -11.242 -13.578 -14.125 1 96.25 104 GLU A C 1
ATOM 798 O O . GLU A 1 104 ? -11.258 -14.688 -14.648 1 96.25 104 GLU A O 1
ATOM 803 N N . LEU A 1 105 ? -12.281 -12.93 -13.766 1 96.56 105 LEU A N 1
ATOM 804 C CA . LEU A 1 105 ? -13.609 -13.5 -13.914 1 96.56 105 LEU A CA 1
ATOM 805 C C . LEU A 1 105 ? -14 -13.602 -15.383 1 96.56 105 LEU A C 1
ATOM 807 O O . LEU A 1 105 ? -14.492 -14.6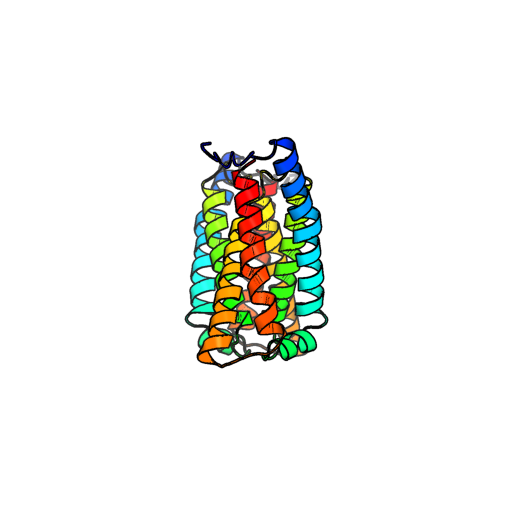33 -15.836 1 96.56 105 LEU A O 1
ATOM 811 N N . ILE A 1 106 ? -13.703 -12.617 -16.172 1 97.25 106 ILE A N 1
ATOM 812 C CA . ILE A 1 106 ? -14.195 -12.5 -17.547 1 97.25 106 ILE A CA 1
ATOM 813 C C . ILE A 1 106 ? -13.258 -13.234 -18.5 1 97.25 106 ILE A C 1
ATOM 815 O O . ILE A 1 106 ? -13.703 -13.969 -19.375 1 97.25 106 ILE A O 1
ATOM 819 N N . ILE A 1 107 ? -11.992 -13.125 -18.328 1 96.12 107 ILE A N 1
ATOM 820 C CA . ILE A 1 107 ? -11.016 -13.625 -19.297 1 96.12 107 ILE A CA 1
ATOM 821 C C . ILE A 1 107 ? -10.633 -15.062 -18.938 1 96.12 107 ILE A C 1
ATOM 823 O O . ILE A 1 107 ? -10.617 -15.938 -19.797 1 96.12 107 ILE A O 1
ATOM 827 N N . SER A 1 108 ? -10.422 -15.328 -17.656 1 95.38 108 SER A N 1
ATOM 828 C CA . SER A 1 108 ? -9.953 -16.641 -17.234 1 95.38 108 SER A CA 1
ATOM 829 C C . SER A 1 108 ? -11.102 -17.484 -16.703 1 95.38 108 SER A C 1
ATOM 831 O O . SER A 1 108 ? -10.898 -18.641 -16.297 1 95.38 108 SER A O 1
ATOM 833 N N . HIS A 1 109 ? -12.258 -16.812 -16.594 1 97.44 109 HIS A N 1
ATOM 834 C CA . HIS A 1 109 ? -13.445 -17.484 -16.078 1 97.44 109 HIS A CA 1
ATOM 835 C C . HIS A 1 109 ? -13.203 -18.031 -14.68 1 97.44 109 HIS A C 1
ATOM 837 O O . HIS A 1 109 ? -13.578 -19.172 -14.375 1 97.44 109 HIS A O 1
ATOM 843 N N . ASN A 1 110 ? -12.477 -17.312 -13.898 1 97.62 110 ASN A N 1
ATOM 844 C CA . ASN A 1 110 ? -12.164 -17.656 -12.523 1 97.62 110 ASN A CA 1
ATOM 845 C C . ASN A 1 110 ? -13.32 -17.328 -11.586 1 97.62 110 ASN A C 1
ATOM 847 O O . ASN A 1 110 ? -13.43 -16.188 -11.109 1 97.62 110 ASN A O 1
ATOM 851 N N . THR A 1 111 ? -14.094 -18.328 -11.203 1 97.62 111 THR A N 1
ATOM 852 C CA . THR A 1 111 ? -15.273 -18.125 -10.367 1 97.62 111 THR A CA 1
ATOM 853 C C . THR A 1 111 ? -14.992 -18.531 -8.922 1 97.62 111 THR A C 1
ATOM 855 O O . THR A 1 111 ? -15.914 -18.703 -8.133 1 97.62 111 THR A O 1
ATOM 858 N N . ASN A 1 112 ? -13.742 -18.75 -8.602 1 97.38 112 ASN A N 1
ATOM 859 C CA . ASN A 1 112 ? -13.398 -19.047 -7.215 1 97.38 112 ASN A CA 1
ATOM 860 C C . ASN A 1 112 ? -13.961 -18 -6.262 1 97.38 112 ASN A C 1
ATOM 862 O O . ASN A 1 112 ? -13.953 -16.797 -6.57 1 97.38 112 ASN A O 1
ATOM 866 N N . ALA A 1 113 ? -14.461 -18.438 -5.156 1 97.19 113 ALA A N 1
ATOM 867 C CA . ALA A 1 113 ? -15.109 -17.547 -4.195 1 97.19 113 ALA A CA 1
ATOM 868 C C . ALA A 1 113 ? -14.18 -16.406 -3.789 1 97.19 113 ALA A C 1
ATOM 870 O O . ALA A 1 113 ? -14.609 -15.258 -3.678 1 97.19 113 ALA A O 1
ATOM 871 N N . GLY A 1 114 ? -12.906 -16.688 -3.607 1 97.19 114 GLY A N 1
ATOM 872 C CA . GLY A 1 114 ? -11.938 -15.68 -3.209 1 97.19 114 GLY A CA 1
ATOM 873 C C . GLY A 1 114 ? -11.711 -14.617 -4.266 1 97.19 114 GLY A C 1
ATOM 874 O O . GLY A 1 114 ? -11.25 -13.516 -3.955 1 97.19 114 GLY A O 1
ATOM 875 N N . ASN A 1 115 ? -11.984 -14.883 -5.508 1 98.06 115 ASN A N 1
ATOM 876 C CA . ASN A 1 115 ? -11.867 -13.906 -6.59 1 98.06 115 ASN A CA 1
ATOM 877 C C . ASN A 1 115 ? -13.133 -13.062 -6.723 1 98.06 115 ASN A C 1
ATOM 879 O O . ASN A 1 115 ? -13.055 -11.844 -6.914 1 98.06 115 ASN A O 1
ATOM 883 N N . VAL A 1 116 ? -14.289 -13.68 -6.52 1 97.94 116 VAL A N 1
ATOM 884 C CA . VAL A 1 116 ? -15.539 -13.031 -6.902 1 97.94 116 VAL A CA 1
ATOM 885 C C . VAL A 1 116 ? -16.062 -12.188 -5.738 1 97.94 116 VAL A C 1
ATOM 887 O O . VAL A 1 116 ? -16.5 -11.055 -5.938 1 97.94 116 VAL A O 1
ATOM 890 N N . VAL A 1 117 ? -16 -12.695 -4.535 1 97.31 117 VAL A N 1
ATOM 891 C CA . VAL A 1 117 ? -16.625 -12.07 -3.377 1 97.31 117 VAL A CA 1
ATOM 892 C C . VAL A 1 117 ? -15.938 -10.734 -3.074 1 97.31 117 VAL A C 1
ATOM 894 O O . VAL A 1 117 ? -16.594 -9.781 -2.635 1 97.31 117 VAL A O 1
ATOM 897 N N . ILE A 1 118 ? -14.742 -10.641 -3.375 1 97.88 118 ILE A N 1
ATOM 898 C CA . ILE A 1 118 ? -13.961 -9.492 -2.941 1 97.88 118 ILE A CA 1
ATOM 899 C C . ILE A 1 118 ? -14.164 -8.328 -3.912 1 97.88 118 ILE A C 1
ATOM 901 O O . ILE A 1 118 ? -13.805 -7.191 -3.607 1 97.88 118 ILE A O 1
ATOM 905 N N . ILE A 1 119 ? -14.75 -8.547 -5.02 1 98.31 119 ILE A N 1
ATOM 906 C CA . ILE A 1 119 ? -14.953 -7.512 -6.023 1 98.31 119 ILE A CA 1
ATOM 907 C C . ILE A 1 119 ? -15.789 -6.379 -5.426 1 98.31 119 ILE A C 1
ATOM 909 O O . ILE A 1 119 ? -15.469 -5.199 -5.617 1 98.31 119 ILE A O 1
ATOM 913 N N . LEU A 1 120 ? -16.719 -6.758 -4.703 1 97.75 120 LEU A N 1
ATOM 914 C CA . LEU A 1 120 ? -17.609 -5.738 -4.164 1 97.75 120 LEU A CA 1
ATOM 915 C C . LEU A 1 120 ? -16.875 -4.848 -3.166 1 97.75 120 LEU A C 1
ATOM 917 O O . LEU A 1 120 ? -16.844 -3.625 -3.33 1 97.75 120 LEU A O 1
ATOM 921 N N . PRO A 1 121 ? -16.25 -5.371 -2.139 1 98.25 121 PRO A N 1
ATOM 922 C CA . PRO A 1 121 ? -15.555 -4.488 -1.198 1 98.25 121 PRO A CA 1
ATOM 923 C C . PRO A 1 121 ? -14.375 -3.754 -1.838 1 98.25 121 PRO A C 1
ATOM 925 O O . PRO A 1 121 ? -14.016 -2.656 -1.401 1 98.25 121 PRO A O 1
ATOM 928 N N . ASP A 1 122 ? -13.797 -4.23 -2.91 1 98.81 122 ASP A N 1
ATOM 929 C CA . ASP A 1 122 ? -12.703 -3.576 -3.615 1 98.81 122 ASP A CA 1
ATOM 930 C C . ASP A 1 122 ? -13.109 -2.186 -4.098 1 98.81 122 ASP A C 1
ATOM 932 O O . ASP A 1 122 ? -12.281 -1.276 -4.16 1 98.81 122 ASP A O 1
ATOM 936 N N . PHE A 1 123 ? -14.391 -2.008 -4.336 1 98.81 123 PHE A N 1
ATOM 937 C CA . PHE A 1 123 ? -14.852 -0.711 -4.82 1 98.81 123 PHE A CA 1
ATOM 938 C C . PHE A 1 123 ? -15.555 0.063 -3.711 1 98.81 123 PHE A C 1
ATOM 940 O O . PHE A 1 123 ? -15.367 1.275 -3.58 1 98.81 123 PHE A O 1
ATOM 947 N N . LEU A 1 124 ? -16.297 -0.618 -2.869 1 98.75 124 LEU A N 1
ATOM 948 C CA . LEU A 1 124 ? -17.141 0.029 -1.868 1 98.75 124 LEU A CA 1
ATOM 949 C C . LEU A 1 124 ? -16.281 0.691 -0.789 1 98.75 124 LEU A C 1
ATOM 951 O O . LEU A 1 124 ? -16.578 1.809 -0.358 1 98.75 124 LEU A O 1
ATOM 955 N N . ILE A 1 125 ? -15.219 0.093 -0.43 1 98.81 125 ILE A N 1
ATOM 956 C CA . ILE A 1 125 ? -14.43 0.578 0.701 1 98.81 125 ILE A CA 1
ATOM 957 C C . ILE A 1 125 ? -13.773 1.907 0.341 1 98.81 125 ILE A C 1
ATOM 959 O O . ILE A 1 125 ? -14.008 2.922 1.003 1 98.81 125 ILE A O 1
ATOM 963 N N . PRO A 1 126 ? -13 1.989 -0.719 1 98.88 126 PRO A N 1
ATOM 964 C CA . PRO A 1 126 ? -12.344 3.27 -0.993 1 98.88 126 PRO A CA 1
ATOM 965 C C . PRO A 1 126 ? -13.328 4.363 -1.398 1 98.88 126 PRO A C 1
ATOM 967 O O . PRO A 1 126 ? -13.141 5.531 -1.043 1 98.88 126 PRO A O 1
ATOM 970 N N . ILE A 1 127 ? -14.406 4.02 -2.055 1 98.75 127 ILE A N 1
ATOM 971 C CA . ILE A 1 127 ? -15.359 5.02 -2.52 1 98.75 127 ILE A CA 1
ATOM 972 C C . ILE A 1 127 ? -16.094 5.629 -1.325 1 98.75 127 ILE A C 1
ATOM 974 O O . ILE A 1 127 ? -16.234 6.852 -1.23 1 98.75 127 ILE A O 1
ATOM 978 N N . THR A 1 128 ? -16.531 4.797 -0.384 1 98.69 128 THR A N 1
ATOM 979 C CA . THR A 1 128 ? -17.25 5.309 0.778 1 98.69 128 THR A CA 1
ATOM 980 C C . THR A 1 128 ? -16.344 6.191 1.63 1 98.69 128 THR A C 1
ATOM 982 O O . THR A 1 128 ? -16.781 7.227 2.141 1 98.69 128 THR A O 1
ATOM 985 N N . LEU A 1 129 ? -15.109 5.812 1.729 1 98.88 129 LEU A N 1
ATOM 986 C CA . LEU A 1 129 ? -14.172 6.602 2.523 1 98.88 129 LEU A CA 1
ATOM 987 C C . LEU A 1 129 ? -13.914 7.953 1.867 1 98.88 129 LEU A C 1
ATOM 989 O O . LEU A 1 129 ? -13.891 8.984 2.545 1 98.88 129 LEU A O 1
ATOM 993 N N . LEU A 1 130 ? -13.711 7.965 0.564 1 98.75 130 LEU A N 1
ATOM 994 C CA . LEU A 1 130 ? -13.469 9.211 -0.151 1 98.75 130 LEU A CA 1
ATOM 995 C C . LEU A 1 130 ? -14.688 10.125 -0.078 1 98.75 130 LEU A C 1
ATOM 997 O O . LEU A 1 130 ? -14.547 11.344 0.078 1 98.75 130 LEU A O 1
ATOM 1001 N N . VAL A 1 131 ? -15.859 9.516 -0.194 1 98.31 131 VAL A N 1
ATOM 1002 C CA . VAL A 1 131 ? -17.094 10.289 -0.125 1 98.31 131 VAL A CA 1
ATOM 1003 C C . VAL A 1 131 ? -17.25 10.891 1.269 1 98.31 131 VAL A C 1
ATOM 1005 O O . VAL A 1 131 ? -17.562 12.078 1.407 1 98.31 131 VAL A O 1
ATOM 1008 N N . LEU A 1 132 ? -17 10.117 2.291 1 98.06 132 LEU A N 1
ATOM 1009 C CA . LEU A 1 132 ? -17.109 10.617 3.658 1 98.06 132 LEU A CA 1
ATOM 1010 C C . LEU A 1 132 ? -16.094 11.719 3.908 1 98.06 132 LEU A C 1
ATOM 1012 O O . LEU A 1 132 ? -16.406 12.727 4.551 1 98.06 132 LEU A O 1
ATOM 1016 N N . LEU A 1 133 ? -14.883 11.531 3.385 1 97.88 133 LEU A N 1
ATOM 1017 C CA . LEU A 1 133 ? -13.859 12.562 3.566 1 97.88 133 LEU A CA 1
ATOM 1018 C C . LEU A 1 133 ? -14.266 13.852 2.863 1 97.88 133 LEU A C 1
ATOM 1020 O O . LEU A 1 133 ? -14.062 14.945 3.398 1 97.88 133 LEU A O 1
ATOM 1024 N N . TYR A 1 134 ? -14.82 13.719 1.69 1 96.44 134 TYR A N 1
ATOM 1025 C CA . TYR A 1 134 ? -15.234 14.875 0.902 1 96.44 134 TYR A CA 1
ATOM 1026 C C . TYR A 1 134 ? -16.375 15.625 1.593 1 96.44 134 TYR A C 1
ATOM 1028 O O . TYR A 1 134 ? -16.422 16.859 1.544 1 96.44 134 TYR A O 1
ATOM 1036 N N . LEU A 1 135 ? -17.25 14.891 2.301 1 94.88 135 LEU A N 1
ATOM 1037 C CA . LEU A 1 135 ? -18.438 15.461 2.914 1 94.88 135 LEU A CA 1
ATOM 1038 C C . LEU A 1 135 ? -18.109 16.094 4.266 1 94.88 135 LEU A C 1
ATOM 1040 O O . LEU A 1 135 ? -18.922 16.828 4.828 1 94.88 135 LEU A O 1
ATOM 1044 N N . GLN A 1 136 ? -17 15.812 4.738 1 88.81 136 GLN A N 1
ATOM 1045 C CA . GLN A 1 136 ? -16.656 16.375 6.039 1 88.81 136 GLN A CA 1
ATOM 1046 C C . GLN A 1 136 ? -16.406 17.875 5.938 1 88.81 136 GLN A C 1
ATOM 1048 O O . GLN A 1 136 ? -15.891 18.359 4.934 1 88.81 136 GLN A O 1
ATOM 1053 N N . MET B 1 1 ? 41.844 19.453 22.891 1 34.88 1 MET B N 1
ATOM 1054 C CA . MET B 1 1 ? 40.938 19.844 21.812 1 34.88 1 MET B CA 1
ATOM 1055 C C . MET B 1 1 ? 39.75 18.922 21.734 1 34.88 1 MET B C 1
ATOM 1057 O O . MET B 1 1 ? 39.906 17.703 21.547 1 34.88 1 MET B O 1
ATOM 1061 N N . ASP B 1 2 ? 38.625 19.266 22.422 1 43 2 ASP B N 1
ATOM 1062 C CA . ASP B 1 2 ? 37.375 18.5 22.531 1 43 2 ASP B CA 1
ATOM 1063 C C . ASP B 1 2 ? 36.656 18.453 21.188 1 43 2 ASP B C 1
ATOM 1065 O O . ASP B 1 2 ? 36.312 19.484 20.625 1 43 2 ASP B O 1
ATOM 1069 N N . PHE B 1 3 ? 36.938 17.531 20.312 1 41.31 3 PHE B N 1
ATOM 1070 C CA . PHE B 1 3 ? 36.25 17.328 19.031 1 41.31 3 PHE B CA 1
ATOM 1071 C C . PHE B 1 3 ? 34.75 17.156 19.234 1 41.31 3 PHE B C 1
ATOM 1073 O O . PHE B 1 3 ? 34.312 16.125 19.734 1 41.31 3 PHE B O 1
ATOM 1080 N N . ARG B 1 4 ? 34.062 18.203 19.578 1 39.31 4 ARG B N 1
ATOM 1081 C CA . ARG B 1 4 ? 32.625 18.125 19.594 1 39.31 4 ARG B CA 1
ATOM 1082 C C . ARG B 1 4 ? 32.062 17.953 18.188 1 39.31 4 ARG B C 1
ATOM 1084 O O . ARG B 1 4 ? 32.312 18.797 17.312 1 39.31 4 ARG B O 1
ATOM 1091 N N . ILE B 1 5 ? 31.938 16.859 17.656 1 41.09 5 ILE B N 1
ATOM 1092 C CA . ILE B 1 5 ? 31.172 16.641 16.438 1 41.09 5 ILE B CA 1
ATOM 1093 C C . ILE B 1 5 ? 29.828 17.344 16.531 1 41.09 5 ILE B C 1
ATOM 1095 O O . ILE B 1 5 ? 28.984 16.984 17.344 1 41.09 5 ILE B O 1
ATOM 1099 N N . ALA B 1 6 ? 29.75 18.641 16.422 1 38.25 6 ALA B N 1
ATOM 1100 C CA . ALA B 1 6 ? 28.484 19.344 16.344 1 38.25 6 ALA B CA 1
ATOM 1101 C C . ALA B 1 6 ? 27.641 18.859 15.164 1 38.25 6 ALA B C 1
ATOM 1103 O O . ALA B 1 6 ? 28.062 18.984 14.008 1 38.25 6 ALA B O 1
ATOM 1104 N N . PHE B 1 7 ? 26.906 17.812 15.289 1 47.47 7 PHE B N 1
ATOM 1105 C CA . PHE B 1 7 ? 25.922 17.484 14.266 1 47.47 7 PHE B CA 1
ATOM 1106 C C . PHE B 1 7 ? 25.141 18.734 13.867 1 47.47 7 PHE B C 1
ATOM 1108 O O . PHE B 1 7 ? 24.453 19.344 14.695 1 47.47 7 PHE B O 1
ATOM 1115 N N . ILE B 1 8 ? 25.703 19.531 13.078 1 50.62 8 ILE B N 1
ATOM 1116 C CA . ILE B 1 8 ? 24.953 20.672 12.547 1 50.62 8 ILE B CA 1
ATOM 1117 C C . ILE B 1 8 ? 23.672 20.188 11.875 1 50.62 8 ILE B C 1
ATOM 1119 O O . ILE B 1 8 ? 23.734 19.484 10.859 1 50.62 8 ILE B O 1
ATOM 1123 N N . PHE B 1 9 ? 22.672 20.219 12.688 1 63.53 9 PHE B N 1
ATOM 1124 C CA . PHE B 1 9 ? 21.375 19.922 12.094 1 63.53 9 PHE B CA 1
ATOM 1125 C C . PHE B 1 9 ? 21.016 20.938 11.023 1 63.53 9 PHE B C 1
ATOM 1127 O O . PHE B 1 9 ? 21.203 22.141 11.219 1 63.53 9 PHE B O 1
ATOM 1134 N N . PRO B 1 10 ? 20.891 20.359 9.82 1 68.19 10 PRO B N 1
ATOM 1135 C CA . PRO B 1 10 ? 20.516 21.266 8.742 1 68.19 10 PRO B CA 1
ATOM 1136 C C . PRO B 1 10 ? 19.406 22.234 9.133 1 68.19 10 PRO B C 1
ATOM 1138 O O . PRO B 1 10 ? 18.625 21.938 10.047 1 68.19 10 PRO B O 1
ATOM 1141 N N . GLU B 1 11 ? 19.406 23.406 8.633 1 80.56 11 GLU B N 1
ATOM 1142 C CA . GLU B 1 11 ? 18.359 24.391 8.844 1 80.56 11 GLU B CA 1
ATOM 1143 C C . GLU B 1 11 ? 17 23.828 8.453 1 80.56 11 GLU B C 1
ATOM 1145 O O . GLU B 1 11 ? 16.891 22.984 7.547 1 80.56 11 GLU B O 1
ATOM 1150 N N . LYS B 1 12 ? 16.094 24.125 9.133 1 85.06 12 LYS B N 1
ATOM 1151 C CA . LYS B 1 12 ? 14.719 23.656 8.969 1 85.06 12 LYS B CA 1
ATOM 1152 C C . LYS B 1 12 ? 14.266 23.797 7.52 1 85.06 12 LYS B C 1
ATOM 1154 O O . LYS B 1 12 ? 13.578 22.922 6.992 1 85.06 12 LYS B O 1
ATOM 1159 N N . GLY B 1 13 ? 14.75 24.797 6.945 1 90.38 13 GLY B N 1
ATOM 1160 C CA . GLY B 1 13 ? 14.383 25.016 5.559 1 90.38 13 GLY B CA 1
ATOM 1161 C C . GLY B 1 13 ? 14.93 23.953 4.621 1 90.38 13 GLY B C 1
ATOM 1162 O O . GLY B 1 13 ? 14.242 23.5 3.703 1 90.38 13 GLY B O 1
ATOM 1163 N N . LEU B 1 14 ? 16.156 23.531 4.914 1 93.12 14 LEU B N 1
ATOM 1164 C CA . LEU B 1 14 ? 16.781 22.5 4.098 1 93.12 14 LEU B CA 1
ATOM 1165 C C . LEU B 1 14 ? 16.094 21.156 4.309 1 93.12 14 LEU B C 1
ATOM 1167 O O . LEU B 1 14 ? 15.859 20.422 3.352 1 93.12 14 LEU B O 1
ATOM 1171 N N . VAL B 1 15 ? 15.805 20.828 5.555 1 96.69 15 VAL B N 1
ATOM 1172 C CA . VAL B 1 15 ? 15.133 19.578 5.891 1 96.69 15 VAL B CA 1
ATOM 1173 C C . VAL B 1 15 ? 13.789 19.5 5.172 1 96.69 15 VAL B C 1
ATOM 1175 O O . VAL B 1 15 ? 13.453 18.484 4.574 1 96.69 15 VAL B O 1
ATOM 1178 N N . THR B 1 16 ? 13.102 20.625 5.18 1 96.94 16 THR B N 1
ATOM 1179 C CA . THR B 1 16 ? 11.805 20.703 4.516 1 96.94 16 THR B CA 1
ATOM 1180 C C . THR B 1 16 ? 11.953 20.5 3.012 1 96.94 16 THR B C 1
ATOM 1182 O O . THR B 1 16 ? 11.195 19.75 2.402 1 96.94 16 THR B O 1
ATOM 1185 N N . SER B 1 17 ? 12.922 21.172 2.471 1 97.38 17 SER B N 1
ATOM 1186 C CA . SER B 1 17 ? 13.148 21.062 1.032 1 97.38 17 SER B CA 1
ATOM 1187 C C . SER B 1 17 ? 13.531 19.641 0.639 1 97.38 17 SER B C 1
ATOM 1189 O O . SER B 1 17 ? 13.102 19.141 -0.403 1 97.38 17 SER B O 1
ATOM 1191 N N . LEU B 1 18 ? 14.344 18.984 1.427 1 97.88 18 LEU B N 1
ATOM 1192 C CA . LEU B 1 18 ? 14.766 17.625 1.154 1 97.88 18 LEU B CA 1
ATOM 1193 C C . LEU B 1 18 ? 13.594 16.656 1.273 1 97.88 18 LEU B C 1
ATOM 1195 O O . LEU B 1 18 ? 13.453 15.727 0.468 1 97.88 18 LEU B O 1
ATOM 1199 N N . LEU B 1 19 ? 12.781 16.875 2.281 1 98.44 19 LEU B N 1
ATOM 1200 C CA . LEU B 1 19 ? 11.586 16.047 2.43 1 98.44 19 LEU B CA 1
ATOM 1201 C C . LEU B 1 19 ? 10.68 16.188 1.214 1 98.44 19 LEU B C 1
ATOM 1203 O O . LEU B 1 19 ? 10.242 15.18 0.643 1 98.44 19 LEU B O 1
ATOM 1207 N N . GLN B 1 20 ? 10.461 17.375 0.819 1 98.69 20 GLN B N 1
ATOM 1208 C CA . GLN B 1 20 ? 9.586 17.625 -0.325 1 98.69 20 GLN B CA 1
ATOM 1209 C C . GLN B 1 20 ? 10.156 17 -1.596 1 98.69 20 GLN B C 1
ATOM 1211 O O . GLN B 1 20 ? 9.43 16.391 -2.379 1 98.69 20 GLN B O 1
ATOM 1216 N N . ALA B 1 21 ? 11.445 17.219 -1.796 1 98.5 21 ALA B N 1
ATOM 1217 C CA . ALA B 1 21 ? 12.094 16.641 -2.973 1 98.5 21 ALA B CA 1
ATOM 1218 C C . ALA B 1 21 ? 12.016 15.117 -2.959 1 98.5 21 ALA B C 1
ATOM 1220 O O . ALA B 1 21 ? 11.773 14.492 -3.994 1 98.5 21 ALA B O 1
ATOM 1221 N N . HIS B 1 22 ? 12.273 14.531 -1.79 1 98.88 22 HIS B N 1
ATOM 1222 C CA . HIS B 1 22 ? 12.203 13.086 -1.655 1 98.88 22 HIS B CA 1
ATOM 1223 C C . HIS B 1 22 ? 10.789 12.57 -1.906 1 98.88 22 HIS B C 1
ATOM 1225 O O . HIS B 1 22 ? 10.609 11.539 -2.547 1 98.88 22 HIS B O 1
ATOM 1231 N N . LEU B 1 23 ? 9.789 13.242 -1.502 1 98.94 23 LEU B N 1
ATOM 1232 C CA . LEU B 1 23 ? 8.398 12.859 -1.705 1 98.94 23 LEU B CA 1
ATOM 1233 C C . LEU B 1 23 ? 8 13.016 -3.168 1 98.94 23 LEU B C 1
ATOM 1235 O O . LEU B 1 23 ? 7.418 12.094 -3.76 1 98.94 23 LEU B O 1
ATOM 1239 N N . VAL B 1 24 ? 8.336 14.133 -3.779 1 98.81 24 VAL B N 1
ATOM 1240 C CA . VAL B 1 24 ? 7.891 14.422 -5.141 1 98.81 24 VAL B CA 1
ATOM 1241 C C . VAL B 1 24 ? 8.695 13.578 -6.133 1 98.81 24 VAL B C 1
ATOM 1243 O O . VAL B 1 24 ? 8.117 12.859 -6.953 1 98.81 24 VAL B O 1
ATOM 1246 N N . PHE B 1 25 ? 10.008 13.586 -6.051 1 98.69 25 PHE B N 1
ATOM 1247 C CA . PHE B 1 25 ? 10.828 12.914 -7.051 1 98.69 25 PHE B CA 1
ATOM 1248 C C . PHE B 1 25 ? 11.156 11.492 -6.609 1 98.69 25 PHE B C 1
ATOM 1250 O O . PHE B 1 25 ? 10.961 10.539 -7.367 1 98.69 25 PHE B O 1
ATOM 1257 N N . GLY B 1 26 ? 11.656 11.328 -5.367 1 98.69 26 GLY B N 1
ATOM 1258 C CA . GLY B 1 26 ? 11.992 10 -4.879 1 98.69 26 GLY B CA 1
ATOM 1259 C C . GLY B 1 26 ? 10.812 9.047 -4.887 1 98.69 26 GLY B C 1
ATOM 1260 O O . GLY B 1 26 ? 10.828 8.023 -5.574 1 98.69 26 GLY B O 1
ATOM 1261 N N . ILE B 1 27 ? 9.75 9.438 -4.168 1 98.94 27 ILE B N 1
ATOM 1262 C CA . ILE B 1 27 ? 8.57 8.578 -4.043 1 98.94 27 ILE B CA 1
ATOM 1263 C C . ILE B 1 27 ? 7.77 8.617 -5.34 1 98.94 27 ILE B C 1
ATOM 1265 O O . ILE B 1 27 ? 7.18 7.605 -5.742 1 98.94 27 ILE B O 1
ATOM 1269 N N . GLY B 1 28 ? 7.723 9.742 -6.012 1 98.88 28 GLY B N 1
ATOM 1270 C CA . GLY B 1 28 ? 7.082 9.805 -7.316 1 98.88 28 GLY B CA 1
ATOM 1271 C C . GLY B 1 28 ? 7.68 8.828 -8.312 1 98.88 28 GLY B C 1
ATOM 1272 O O . GLY B 1 28 ? 6.953 8.047 -8.938 1 98.88 28 GLY B O 1
ATOM 1273 N N . PHE B 1 29 ? 8.992 8.773 -8.461 1 98.62 29 PHE B N 1
ATOM 1274 C CA . PHE B 1 29 ? 9.664 7.863 -9.375 1 98.62 29 PHE B CA 1
ATOM 1275 C C . PHE B 1 29 ? 9.531 6.422 -8.898 1 98.62 29 PHE B C 1
ATOM 1277 O O . PHE B 1 29 ? 9.367 5.508 -9.711 1 98.62 29 PHE B O 1
ATOM 1284 N N . PHE B 1 30 ? 9.688 6.262 -7.594 1 98.56 30 PHE B N 1
ATOM 1285 C CA . PHE B 1 30 ? 9.461 4.938 -7.027 1 98.56 30 PHE B CA 1
ATOM 1286 C C . PHE B 1 30 ? 8.109 4.387 -7.465 1 98.56 30 PHE B C 1
ATOM 1288 O O . PHE B 1 30 ? 8 3.225 -7.859 1 98.56 30 PHE B O 1
ATOM 1295 N N . GLY B 1 31 ? 7.082 5.23 -7.387 1 98.88 31 GLY B N 1
ATOM 1296 C CA . GLY B 1 31 ? 5.734 4.824 -7.758 1 98.88 31 GLY B CA 1
ATOM 1297 C C . GLY B 1 31 ? 5.602 4.473 -9.227 1 98.88 31 GLY B C 1
ATOM 1298 O O . GLY B 1 31 ? 5.039 3.434 -9.578 1 98.88 31 GLY B O 1
ATOM 1299 N N . VAL B 1 32 ? 6.109 5.289 -10.125 1 98.56 32 VAL B N 1
ATOM 1300 C CA . VAL B 1 32 ? 5.992 5.074 -11.562 1 98.56 32 VAL B CA 1
ATOM 1301 C C . VAL B 1 32 ? 6.789 3.836 -11.969 1 98.56 32 VAL B C 1
ATOM 1303 O O . VAL B 1 32 ? 6.277 2.965 -12.672 1 98.56 32 VAL B O 1
ATOM 1306 N N . PHE B 1 33 ? 7.988 3.682 -11.469 1 98.5 33 PHE B N 1
ATOM 1307 C CA . PHE B 1 33 ? 8.828 2.555 -11.859 1 98.5 33 PHE B CA 1
ATOM 1308 C C . PHE B 1 33 ? 8.32 1.26 -11.234 1 98.5 33 PHE B C 1
ATOM 1310 O O . PHE B 1 33 ? 8.43 0.191 -11.844 1 98.5 33 PHE B O 1
ATOM 1317 N N . GLY B 1 34 ? 7.863 1.396 -10.023 1 98.56 34 GLY B N 1
ATOM 1318 C CA . GLY B 1 34 ? 7.23 0.226 -9.438 1 98.56 34 GLY B CA 1
ATOM 1319 C C . GLY B 1 34 ? 6.039 -0.267 -10.234 1 98.56 34 GLY B C 1
ATOM 1320 O O . GLY B 1 34 ? 5.891 -1.47 -10.461 1 98.56 34 GLY B O 1
ATOM 1321 N N . PHE B 1 35 ? 5.223 0.632 -10.719 1 98.88 35 PHE B N 1
ATOM 1322 C CA . PHE B 1 35 ? 4.07 0.282 -11.539 1 98.88 35 PHE B CA 1
ATOM 1323 C C . PHE B 1 35 ? 4.52 -0.338 -12.859 1 98.88 35 PHE B C 1
ATOM 1325 O O . PHE B 1 35 ? 4.023 -1.395 -13.258 1 98.88 35 PHE B O 1
ATOM 1332 N N . LEU B 1 36 ? 5.43 0.27 -13.578 1 98.81 36 LEU B N 1
ATOM 1333 C CA . LEU B 1 36 ? 5.934 -0.276 -14.836 1 98.81 36 LEU B CA 1
ATOM 1334 C C . LEU B 1 36 ? 6.527 -1.664 -14.625 1 98.81 36 LEU B C 1
ATOM 1336 O O . LEU B 1 36 ? 6.25 -2.586 -15.398 1 98.81 36 LEU B O 1
ATOM 1340 N N . GLY B 1 37 ? 7.27 -1.825 -13.609 1 98.62 37 GLY B N 1
ATOM 1341 C CA . GLY B 1 37 ? 7.945 -3.088 -13.352 1 98.62 37 GLY B CA 1
ATOM 1342 C C . GLY B 1 37 ? 7 -4.191 -12.914 1 98.62 37 GLY B C 1
ATOM 1343 O O . GLY B 1 37 ? 7.062 -5.309 -13.43 1 98.62 37 GLY B O 1
ATOM 1344 N N . HIS B 1 38 ? 6.086 -3.914 -11.992 1 98.75 38 HIS B N 1
ATOM 1345 C CA . HIS B 1 38 ? 5.281 -4.961 -11.375 1 98.75 38 HIS B CA 1
ATOM 1346 C C . HIS B 1 38 ? 3.979 -5.176 -12.133 1 98.75 38 HIS B C 1
ATOM 1348 O O . HIS B 1 38 ? 3.326 -6.211 -11.977 1 98.75 38 HIS B O 1
ATOM 1354 N N . PHE B 1 39 ? 3.633 -4.176 -13 1 98.56 39 PHE B N 1
ATOM 1355 C CA . PHE B 1 39 ? 2.355 -4.301 -13.695 1 98.56 39 PHE B CA 1
ATOM 1356 C C . PHE B 1 39 ? 2.568 -4.527 -15.188 1 98.56 39 PHE B C 1
ATOM 1358 O O . PHE B 1 39 ? 1.936 -5.398 -15.781 1 98.56 39 PHE B O 1
ATOM 1365 N N . ILE B 1 40 ? 3.459 -3.785 -15.82 1 98.5 40 ILE B N 1
ATOM 1366 C CA . ILE B 1 40 ? 3.66 -3.842 -17.266 1 98.5 40 ILE B CA 1
ATOM 1367 C C . ILE B 1 40 ? 4.734 -4.871 -17.594 1 98.5 40 ILE B C 1
ATOM 1369 O O . ILE B 1 40 ? 4.527 -5.746 -18.438 1 98.5 40 ILE B O 1
ATOM 1373 N N . PHE B 1 41 ? 5.848 -4.844 -16.969 1 98.69 41 PHE B N 1
ATOM 1374 C CA . PHE B 1 41 ? 6.957 -5.754 -17.219 1 98.69 41 PHE B CA 1
ATOM 1375 C C . PHE B 1 41 ? 7.047 -6.812 -16.125 1 98.69 41 PHE B C 1
ATOM 1377 O O . PHE B 1 41 ? 8.141 -7.148 -15.672 1 98.69 41 PHE B O 1
ATOM 1384 N N . SER B 1 42 ? 5.922 -7.27 -15.734 1 98.38 42 SER B N 1
ATOM 1385 C CA . SER B 1 42 ? 5.797 -8.062 -14.516 1 98.38 42 SER B CA 1
ATOM 1386 C C . SER B 1 42 ? 6.5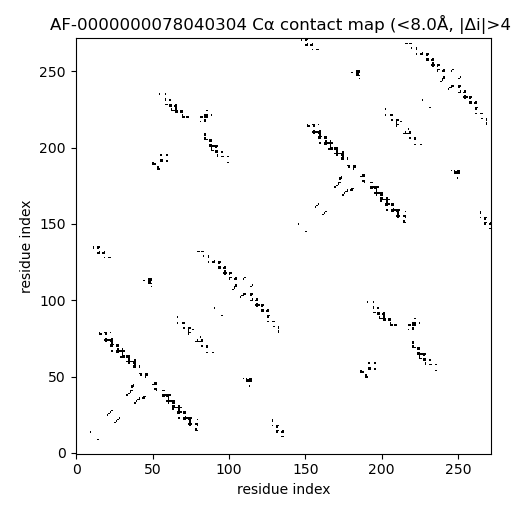82 -9.367 -14.625 1 98.38 42 SER B C 1
ATOM 1388 O O . SER B 1 42 ? 7.254 -9.773 -13.672 1 98.38 42 SER B O 1
ATOM 1390 N N . GLU B 1 43 ? 6.59 -10.094 -15.766 1 98.38 43 GLU B N 1
ATOM 1391 C CA . GLU B 1 43 ? 7.301 -11.359 -15.922 1 98.38 43 GLU B CA 1
ATOM 1392 C C . GLU B 1 43 ? 8.812 -11.164 -15.82 1 98.38 43 GLU B C 1
ATOM 1394 O O . GLU B 1 43 ? 9.5 -11.953 -15.18 1 98.38 43 GLU B O 1
ATOM 1399 N N . ARG B 1 44 ? 9.258 -10.125 -16.469 1 98.5 44 ARG B N 1
ATOM 1400 C CA . ARG B 1 44 ? 10.688 -9.82 -16.422 1 98.5 44 ARG B CA 1
ATOM 1401 C C . ARG B 1 44 ? 11.148 -9.523 -15 1 98.5 44 ARG B C 1
ATOM 1403 O O . ARG B 1 44 ? 12.188 -10.023 -14.562 1 98.5 44 ARG B O 1
ATOM 1410 N N . VAL B 1 45 ? 10.391 -8.766 -14.289 1 98.44 45 VAL B N 1
ATOM 1411 C CA . VAL B 1 45 ? 10.75 -8.375 -12.93 1 98.44 45 VAL B CA 1
ATOM 1412 C C . VAL B 1 45 ? 10.664 -9.594 -12.008 1 98.44 45 VAL B C 1
ATOM 1414 O O . VAL B 1 45 ? 11.562 -9.828 -11.203 1 98.44 45 VAL B O 1
ATOM 1417 N N . ALA B 1 46 ? 9.609 -10.359 -12.164 1 98.44 46 ALA B N 1
ATOM 1418 C CA . ALA B 1 46 ? 9.469 -11.555 -11.336 1 98.44 46 ALA B CA 1
ATOM 1419 C C . ALA B 1 46 ? 10.641 -12.516 -11.547 1 98.44 46 ALA B C 1
ATOM 1421 O O . ALA B 1 46 ? 11.203 -13.039 -10.586 1 98.44 46 ALA B O 1
ATOM 1422 N N . ARG B 1 47 ? 11.023 -12.68 -12.781 1 97.88 47 ARG B N 1
ATOM 1423 C CA . ARG B 1 47 ? 12.148 -13.547 -13.102 1 97.88 47 ARG B CA 1
ATOM 1424 C C . ARG B 1 47 ? 13.438 -13.016 -12.484 1 97.88 47 ARG B C 1
ATOM 1426 O O . ARG B 1 47 ? 14.258 -13.781 -11.977 1 97.88 47 ARG B O 1
ATOM 1433 N N . SER B 1 48 ? 13.594 -11.742 -12.508 1 98.12 48 SER B N 1
ATOM 1434 C CA . SER B 1 48 ? 14.805 -11.148 -11.961 1 98.12 48 SER B CA 1
ATOM 1435 C C . SER B 1 48 ? 14.891 -11.359 -10.453 1 98.12 48 SER B C 1
ATOM 1437 O O . SER B 1 48 ? 15.977 -11.352 -9.875 1 98.12 48 SER B O 1
ATOM 1439 N N . ILE B 1 49 ? 13.812 -11.547 -9.797 1 97.31 49 ILE B N 1
ATOM 1440 C CA . ILE B 1 49 ? 13.734 -11.773 -8.359 1 97.31 49 ILE B CA 1
ATOM 1441 C C . ILE B 1 49 ? 13.844 -13.266 -8.062 1 97.31 49 ILE B C 1
ATOM 1443 O O . ILE B 1 49 ? 14.242 -13.656 -6.965 1 97.31 49 ILE B O 1
ATOM 1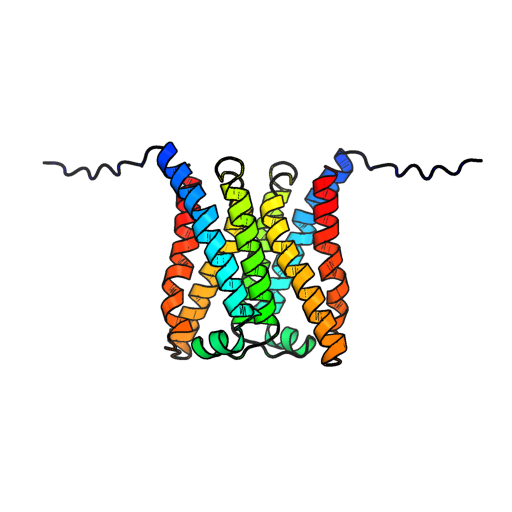447 N N . GLY B 1 50 ? 13.438 -14.055 -9.07 1 96.88 50 GLY B N 1
ATOM 1448 C CA . GLY B 1 50 ? 13.375 -15.5 -8.875 1 96.88 50 GLY B CA 1
ATOM 1449 C C . GLY B 1 50 ? 12 -15.984 -8.484 1 96.88 50 GLY B C 1
ATOM 1450 O O . GLY B 1 50 ? 11.859 -17.031 -7.852 1 96.88 50 GLY B O 1
ATOM 1451 N N . TRP B 1 51 ? 11.031 -15.172 -8.695 1 96.81 51 TRP B N 1
ATOM 1452 C CA . TRP B 1 51 ? 9.641 -15.547 -8.438 1 96.81 51 TRP B CA 1
ATOM 1453 C C . TRP B 1 51 ? 8.859 -15.656 -9.742 1 96.81 51 TRP B C 1
ATOM 1455 O O . TRP B 1 51 ? 9.43 -15.5 -10.828 1 96.81 51 TRP B O 1
ATOM 1465 N N . THR B 1 52 ? 7.578 -16.078 -9.625 1 97.06 52 THR B N 1
ATOM 1466 C CA . THR B 1 52 ? 6.668 -16.141 -10.758 1 97.06 52 THR B CA 1
ATOM 1467 C C . THR B 1 52 ? 5.598 -15.062 -10.656 1 97.06 52 THR B C 1
ATOM 1469 O O . THR B 1 52 ? 5.047 -14.82 -9.586 1 97.06 52 THR B O 1
ATOM 1472 N N . SER B 1 53 ? 5.383 -14.43 -11.828 1 97.69 53 SER B N 1
ATOM 1473 C CA . SER B 1 53 ? 4.398 -13.359 -11.852 1 97.69 53 SER B CA 1
ATOM 1474 C C . SER B 1 53 ? 2.99 -13.891 -11.609 1 97.69 53 SER B C 1
ATOM 1476 O O . SER B 1 53 ? 2.686 -15.031 -11.953 1 97.69 53 SER B O 1
ATOM 1478 N N . ASN B 1 54 ? 2.096 -13.109 -10.961 1 96.94 54 ASN B N 1
ATOM 1479 C CA . ASN B 1 54 ? 0.687 -13.414 -10.734 1 96.94 54 ASN B CA 1
ATOM 1480 C C . ASN B 1 54 ? -0.111 -12.164 -10.383 1 96.94 54 ASN B C 1
ATOM 1482 O O . ASN B 1 54 ? 0.375 -11.047 -10.562 1 96.94 54 ASN B O 1
ATOM 1486 N N . GLY B 1 55 ? -1.311 -12.344 -10.008 1 97.31 55 GLY B N 1
ATOM 1487 C CA . GLY B 1 55 ? -2.182 -11.219 -9.719 1 97.31 55 GLY B CA 1
ATOM 1488 C C . GLY B 1 55 ? -1.74 -10.414 -8.508 1 97.31 55 GLY B C 1
ATOM 1489 O O . GLY B 1 55 ? -1.962 -9.203 -8.453 1 97.31 55 GLY B O 1
ATOM 1490 N N . PHE B 1 56 ? -1.102 -11.008 -7.559 1 98.56 56 PHE B N 1
ATOM 1491 C CA . PHE B 1 56 ? -0.61 -10.297 -6.387 1 98.56 56 PHE B CA 1
ATOM 1492 C C . PHE B 1 56 ? 0.432 -9.258 -6.785 1 98.56 56 PHE B C 1
ATOM 1494 O O . PHE B 1 56 ? 0.458 -8.156 -6.234 1 98.56 56 PHE B O 1
ATOM 1501 N N . GLN B 1 57 ? 1.287 -9.641 -7.719 1 98.69 57 GLN B N 1
ATOM 1502 C CA . GLN B 1 57 ? 2.305 -8.719 -8.211 1 98.69 57 GLN B CA 1
ATOM 1503 C C . GLN B 1 57 ? 1.668 -7.52 -8.914 1 98.69 57 GLN B C 1
ATOM 1505 O O . GLN B 1 57 ? 2.125 -6.387 -8.75 1 98.69 57 GLN B O 1
ATOM 1510 N N . LYS B 1 58 ? 0.665 -7.754 -9.672 1 98.38 58 LYS B N 1
ATOM 1511 C CA . LYS B 1 58 ? -0.014 -6.664 -10.367 1 98.38 58 LYS B CA 1
ATOM 1512 C C . LYS B 1 58 ? -0.65 -5.691 -9.383 1 98.38 58 LYS B C 1
ATOM 1514 O O . LYS B 1 58 ? -0.616 -4.477 -9.594 1 98.38 58 LYS B O 1
ATOM 1519 N N . GLU B 1 59 ? -1.232 -6.254 -8.359 1 98.69 59 GLU B N 1
ATOM 1520 C CA . GLU B 1 59 ? -1.796 -5.398 -7.32 1 98.69 59 GLU B CA 1
ATOM 1521 C C . GLU B 1 59 ? -0.711 -4.566 -6.641 1 98.69 59 GLU B C 1
ATOM 1523 O O . GLU B 1 59 ? -0.926 -3.396 -6.32 1 98.69 59 GLU B O 1
ATOM 1528 N N . LEU B 1 60 ? 0.426 -5.223 -6.43 1 98.69 60 LEU B N 1
ATOM 1529 C CA . LEU B 1 60 ? 1.561 -4.492 -5.875 1 98.69 60 LEU B CA 1
ATOM 1530 C C . LEU B 1 60 ? 1.942 -3.318 -6.773 1 98.69 60 LEU B C 1
ATOM 1532 O O . LEU B 1 60 ? 2.283 -2.24 -6.281 1 98.69 60 LEU B O 1
ATOM 1536 N N . GLY B 1 61 ? 1.945 -3.541 -8.102 1 98.81 61 GLY B N 1
ATOM 1537 C CA . GLY B 1 61 ? 2.207 -2.461 -9.039 1 98.81 61 GLY B CA 1
ATOM 1538 C C . GLY B 1 61 ? 1.243 -1.297 -8.898 1 98.81 61 GLY B C 1
ATOM 1539 O O . GLY B 1 61 ? 1.658 -0.136 -8.906 1 98.81 61 GLY B O 1
ATOM 1540 N N . LEU B 1 62 ? 0.022 -1.605 -8.719 1 98.88 62 LEU B N 1
ATOM 1541 C CA . LEU B 1 62 ? -0.995 -0.569 -8.586 1 98.88 62 LEU B CA 1
ATOM 1542 C C . LEU B 1 62 ? -0.839 0.172 -7.262 1 98.88 62 LEU B C 1
ATOM 1544 O O . LEU B 1 62 ? -1.015 1.392 -7.203 1 98.88 62 LEU B O 1
ATOM 1548 N N . ILE B 1 63 ? -0.51 -0.56 -6.203 1 98.94 63 ILE B N 1
ATOM 1549 C CA . ILE B 1 63 ? -0.262 0.05 -4.902 1 98.94 63 ILE B CA 1
ATOM 1550 C C . ILE B 1 63 ? 0.919 1.013 -5 1 98.94 63 ILE B C 1
ATOM 1552 O O . ILE B 1 63 ? 0.865 2.127 -4.473 1 98.94 63 ILE B O 1
ATOM 1556 N N . THR B 1 64 ? 2.027 0.586 -5.699 1 98.94 64 THR B N 1
ATOM 1557 C CA . THR B 1 64 ? 3.195 1.45 -5.828 1 98.94 64 THR B CA 1
ATOM 1558 C C . THR B 1 64 ? 2.848 2.719 -6.602 1 98.94 64 THR B C 1
ATOM 1560 O O . THR B 1 64 ? 3.361 3.797 -6.297 1 98.94 64 THR B O 1
ATOM 1563 N N . LEU B 1 65 ? 1.995 2.598 -7.586 1 98.94 65 LEU B N 1
ATOM 1564 C CA . LEU B 1 65 ? 1.545 3.793 -8.289 1 98.94 65 LEU B CA 1
ATOM 1565 C C . LEU B 1 65 ? 0.799 4.73 -7.348 1 98.94 65 LEU B C 1
ATOM 1567 O O . LEU B 1 65 ? 1.015 5.945 -7.375 1 98.94 65 LEU B O 1
ATOM 1571 N N . GLY B 1 66 ? -0.071 4.203 -6.5 1 98.94 66 GLY B N 1
ATOM 1572 C CA . GLY B 1 66 ? -0.761 4.996 -5.496 1 98.94 66 GLY 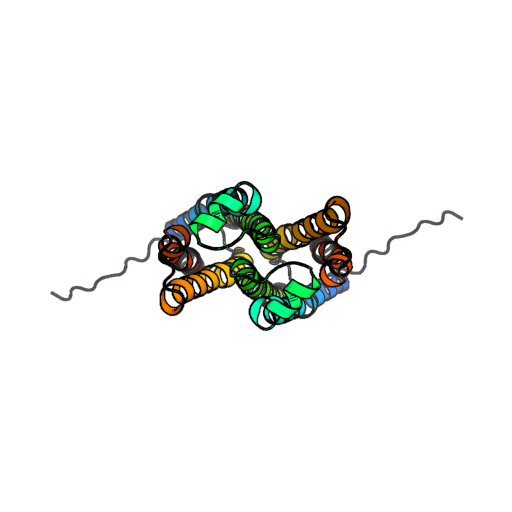B CA 1
ATOM 1573 C C . GLY B 1 66 ? 0.183 5.688 -4.531 1 98.94 66 GLY B C 1
ATOM 1574 O O . GLY B 1 66 ? -0.025 6.848 -4.176 1 98.94 66 GLY B O 1
ATOM 1575 N N . ILE B 1 67 ? 1.196 4.965 -4.156 1 98.94 67 ILE B N 1
ATOM 1576 C CA . ILE B 1 67 ? 2.217 5.531 -3.279 1 98.94 67 ILE B CA 1
ATOM 1577 C C . ILE B 1 67 ? 2.898 6.707 -3.975 1 98.94 67 ILE B C 1
ATOM 1579 O O . ILE B 1 67 ? 3.117 7.754 -3.361 1 98.94 67 ILE B O 1
ATOM 1583 N N . GLY B 1 68 ? 3.18 6.535 -5.238 1 98.94 68 GLY B N 1
ATOM 1584 C CA . GLY B 1 68 ? 3.781 7.625 -5.992 1 98.94 68 GLY B CA 1
ATOM 1585 C C . GLY B 1 68 ? 2.904 8.859 -6.059 1 98.94 68 GLY B C 1
ATOM 1586 O O . GLY B 1 68 ? 3.367 9.977 -5.801 1 98.94 68 GLY B O 1
ATOM 1587 N N . VAL B 1 69 ? 1.682 8.664 -6.359 1 98.94 69 VAL B N 1
ATOM 1588 C CA . VAL B 1 69 ? 0.729 9.766 -6.461 1 98.94 69 VAL B CA 1
ATOM 1589 C C . VAL B 1 69 ? 0.581 10.453 -5.105 1 98.94 69 VAL B C 1
ATOM 1591 O O . VAL B 1 69 ? 0.588 11.68 -5.02 1 98.94 69 VAL B O 1
ATOM 1594 N N . SER B 1 70 ? 0.477 9.688 -4.074 1 98.94 70 SER B N 1
ATOM 1595 C CA . SER B 1 70 ? 0.349 10.227 -2.725 1 98.94 70 SER B CA 1
ATOM 1596 C C . SER B 1 70 ? 1.596 11 -2.316 1 98.94 70 SER B C 1
ATOM 1598 O O . SER B 1 70 ? 1.499 12.039 -1.655 1 98.94 70 SER B O 1
ATOM 1600 N N . GLY B 1 71 ? 2.75 10.445 -2.703 1 98.94 71 GLY B N 1
ATOM 1601 C CA . GLY B 1 71 ? 3.99 11.148 -2.42 1 98.94 71 GLY B CA 1
ATOM 1602 C C . GLY B 1 71 ? 4.047 12.531 -3.053 1 98.94 71 GLY B C 1
ATOM 1603 O O . GLY B 1 71 ? 4.41 13.508 -2.395 1 98.94 71 GLY B O 1
ATOM 1604 N N . VAL B 1 72 ? 3.713 12.602 -4.293 1 98.94 72 VAL B N 1
ATOM 1605 C CA . VAL B 1 72 ? 3.701 13.875 -5.004 1 98.94 72 VAL B CA 1
ATOM 1606 C C . VAL B 1 72 ? 2.699 14.828 -4.348 1 98.94 72 VAL B C 1
ATOM 1608 O O . VAL B 1 72 ? 3.008 15.992 -4.109 1 98.94 72 VAL B O 1
ATOM 1611 N N . TYR B 1 73 ? 1.54 14.352 -4.012 1 98.88 73 TYR B N 1
ATOM 1612 C CA . TYR B 1 73 ? 0.538 15.164 -3.328 1 98.88 73 TYR B CA 1
ATOM 1613 C C . TYR B 1 73 ? 1.091 15.734 -2.029 1 98.88 73 TYR B C 1
ATOM 1615 O O . TYR B 1 73 ? 0.985 16.938 -1.779 1 98.88 73 TYR B O 1
ATOM 1623 N N . CYS B 1 74 ? 1.647 14.875 -1.214 1 98.69 74 CYS B N 1
ATOM 1624 C CA . CYS B 1 74 ? 2.156 15.312 0.083 1 98.69 74 CYS B CA 1
ATOM 1625 C C . CYS B 1 74 ? 3.283 16.328 -0.084 1 98.69 74 CYS B C 1
ATOM 1627 O O . CYS B 1 74 ? 3.342 17.312 0.64 1 98.69 74 CYS B O 1
ATOM 1629 N N . GLY B 1 75 ? 4.137 16.016 -1.062 1 98.56 75 GLY B N 1
ATOM 1630 C CA . GLY B 1 75 ? 5.273 16.906 -1.275 1 98.56 75 GLY B CA 1
ATOM 1631 C C . GLY B 1 75 ? 4.871 18.297 -1.733 1 98.56 75 GLY B C 1
ATOM 1632 O O . GLY B 1 75 ? 5.559 19.266 -1.436 1 98.56 75 GLY B O 1
ATOM 1633 N N . LEU B 1 76 ? 3.791 18.359 -2.395 1 98.19 76 LEU B N 1
ATOM 1634 C CA . LEU B 1 76 ? 3.342 19.641 -2.945 1 98.19 76 LEU B CA 1
ATOM 1635 C C . LEU B 1 76 ? 2.326 20.297 -2.021 1 98.19 76 LEU B C 1
ATOM 1637 O O . LEU B 1 76 ? 1.876 21.422 -2.289 1 98.19 76 LEU B O 1
ATOM 1641 N N . SER B 1 77 ? 2.047 19.578 -0.945 1 95.75 77 SER B N 1
ATOM 1642 C CA . SER B 1 77 ? 1.044 20.125 -0.039 1 95.75 77 SER B CA 1
ATOM 1643 C C . SER B 1 77 ? 1.588 20.25 1.381 1 95.75 77 SER B C 1
ATOM 1645 O O . SER B 1 77 ? 2.289 19.359 1.86 1 95.75 77 SER B O 1
ATOM 1647 N N . ASN B 1 78 ? 1.412 21.344 1.996 1 93.12 78 ASN B N 1
ATOM 1648 C CA . ASN B 1 78 ? 1.694 21.578 3.408 1 93.12 78 ASN B CA 1
ATOM 1649 C C . ASN B 1 78 ? 3.141 21.234 3.756 1 93.12 78 ASN B C 1
ATOM 1651 O O . ASN B 1 78 ? 3.402 20.578 4.773 1 93.12 78 ASN B O 1
ATOM 1655 N N . ASN B 1 79 ? 4.051 21.531 2.844 1 94.31 79 ASN B N 1
ATOM 1656 C CA . ASN B 1 79 ? 5.48 21.344 3.07 1 94.31 79 ASN B CA 1
ATOM 1657 C C . ASN B 1 79 ? 5.797 19.891 3.447 1 94.31 79 ASN B C 1
ATOM 1659 O O . ASN B 1 79 ? 6.762 19.641 4.172 1 94.31 79 ASN B O 1
ATOM 1663 N N . GLY B 1 80 ? 4.949 18.891 3.078 1 96.94 80 GLY B N 1
ATOM 1664 C CA . GLY B 1 80 ? 5.195 17.484 3.312 1 96.94 80 GLY B CA 1
ATOM 1665 C C . GLY B 1 80 ? 4.777 17.016 4.695 1 96.94 80 GLY B C 1
ATOM 1666 O O . GLY B 1 80 ? 4.906 15.836 5.031 1 96.94 80 GLY B O 1
ATOM 1667 N N . GLN B 1 81 ? 4.125 17.938 5.445 1 96 81 GLN B N 1
ATOM 1668 C CA . GLN B 1 81 ? 3.832 17.656 6.844 1 96 81 GLN B CA 1
ATOM 1669 C C . GLN B 1 81 ? 2.689 16.641 6.969 1 96 81 GLN B C 1
ATOM 1671 O O . GLN B 1 81 ? 2.514 16.016 8.016 1 96 81 GLN B O 1
ATOM 1676 N N . ASN B 1 82 ? 1.946 16.438 5.973 1 97.25 82 ASN B N 1
ATOM 1677 C CA . ASN B 1 82 ? 0.803 15.531 6.008 1 97.25 82 ASN B CA 1
ATOM 1678 C C . ASN B 1 82 ? 1.17 14.148 5.48 1 97.25 82 ASN B C 1
ATOM 1680 O O . ASN B 1 82 ? 0.29 13.359 5.133 1 97.25 82 ASN B O 1
ATOM 1684 N N . SER B 1 83 ? 2.473 13.828 5.496 1 98.75 83 SER B N 1
ATOM 1685 C CA . SER B 1 83 ? 2.91 12.625 4.797 1 98.75 83 SER B CA 1
ATOM 1686 C C . SER B 1 83 ? 2.939 11.422 5.73 1 98.75 83 SER B C 1
ATOM 1688 O O . SER B 1 83 ? 3.135 10.289 5.285 1 98.75 83 SER B O 1
ATOM 1690 N N . LEU B 1 84 ? 2.66 11.57 6.988 1 98.75 84 LEU B N 1
ATOM 1691 C CA . LEU B 1 84 ? 2.83 10.469 7.926 1 98.75 84 LEU B CA 1
ATOM 1692 C C . LEU B 1 84 ? 1.92 9.297 7.566 1 98.75 84 LEU B C 1
ATOM 1694 O O . LEU B 1 84 ? 2.346 8.141 7.594 1 98.75 84 LEU B O 1
ATOM 1698 N N . PRO B 1 85 ? 0.605 9.477 7.184 1 98.94 85 PRO B N 1
ATOM 1699 C CA . PRO B 1 85 ? -0.221 8.336 6.793 1 98.94 85 PRO B CA 1
ATOM 1700 C C . PRO B 1 85 ? 0.383 7.539 5.637 1 98.94 85 PRO B C 1
ATOM 1702 O O . PRO B 1 85 ? 0.34 6.305 5.645 1 98.94 85 PRO B O 1
ATOM 1705 N N . LEU B 1 86 ? 0.916 8.227 4.699 1 98.94 86 LEU B N 1
ATOM 1706 C CA . LEU B 1 86 ? 1.597 7.57 3.586 1 98.94 86 LEU B CA 1
ATOM 1707 C C . LEU B 1 86 ? 2.828 6.812 4.07 1 98.94 86 LEU B C 1
ATOM 1709 O O . LEU B 1 86 ? 3.061 5.672 3.662 1 98.94 86 LEU B O 1
ATOM 1713 N N . LEU B 1 87 ? 3.602 7.43 4.953 1 98.94 87 LEU B N 1
ATOM 1714 C CA . LEU B 1 87 ? 4.887 6.867 5.352 1 98.94 87 LEU B CA 1
ATOM 1715 C C . LEU B 1 87 ? 4.695 5.637 6.23 1 98.94 87 LEU B C 1
ATOM 1717 O O . LEU B 1 87 ? 5.531 4.73 6.23 1 98.94 87 LEU B O 1
ATOM 1721 N N . ILE B 1 88 ? 3.594 5.551 6.91 1 98.94 88 ILE B N 1
ATOM 1722 C CA . ILE B 1 88 ? 3.27 4.34 7.656 1 98.94 88 ILE B CA 1
ATOM 1723 C C . ILE B 1 88 ? 3.094 3.17 6.691 1 98.94 88 ILE B C 1
ATOM 1725 O O . ILE B 1 88 ? 3.715 2.119 6.863 1 98.94 88 ILE B O 1
ATOM 1729 N N . VAL B 1 89 ? 2.326 3.322 5.648 1 98.94 89 VAL B N 1
ATOM 1730 C CA . VAL B 1 89 ? 2.076 2.271 4.664 1 98.94 89 VAL B CA 1
ATOM 1731 C C . VAL B 1 89 ? 3.381 1.9 3.961 1 98.94 89 VAL B C 1
ATOM 1733 O O . VAL B 1 89 ? 3.707 0.719 3.828 1 98.94 89 VAL B O 1
ATOM 1736 N N . LEU B 1 90 ? 4.121 2.926 3.57 1 98.94 90 LEU B N 1
ATOM 1737 C CA . LEU B 1 90 ? 5.391 2.73 2.877 1 98.94 90 LEU B CA 1
ATOM 1738 C C . LEU B 1 90 ? 6.367 1.941 3.74 1 98.94 90 LEU B C 1
ATOM 1740 O O . LEU B 1 90 ? 7.082 1.072 3.238 1 98.94 90 LEU B O 1
ATOM 1744 N N . SER B 1 91 ? 6.449 2.242 5.027 1 98.94 91 SER B N 1
ATOM 1745 C CA . SER B 1 91 ? 7.398 1.589 5.922 1 98.94 91 SER B CA 1
ATOM 1746 C C . SER B 1 91 ? 7.059 0.113 6.105 1 98.94 91 SER B C 1
ATOM 1748 O O . SER B 1 91 ? 7.949 -0.742 6.059 1 98.94 91 SER B O 1
ATOM 1750 N N . PHE B 1 92 ? 5.82 -0.209 6.289 1 98.94 92 PHE B N 1
ATOM 1751 C CA . PHE B 1 92 ? 5.426 -1.608 6.398 1 98.94 92 PHE B CA 1
ATOM 1752 C C . PHE B 1 92 ? 5.719 -2.357 5.105 1 98.94 92 PHE B C 1
ATOM 1754 O O . PHE B 1 92 ? 6.156 -3.51 5.133 1 98.94 92 PHE B O 1
ATOM 1761 N N . PHE B 1 93 ? 5.496 -1.7 3.986 1 98.94 93 PHE B N 1
ATOM 1762 C CA . PHE B 1 93 ? 5.777 -2.303 2.688 1 98.94 93 PHE B CA 1
ATOM 1763 C C . PHE B 1 93 ? 7.27 -2.562 2.521 1 98.94 93 PHE B C 1
ATOM 1765 O O . PHE B 1 93 ? 7.699 -3.717 2.445 1 98.94 93 PHE B O 1
ATOM 1772 N N . LEU B 1 94 ? 8.055 -1.51 2.611 1 98.94 94 LEU B N 1
ATOM 1773 C CA . LEU B 1 94 ? 9.445 -1.612 2.176 1 98.94 94 LEU B CA 1
ATOM 1774 C C . LEU B 1 94 ? 10.297 -2.32 3.225 1 98.94 94 LEU B C 1
ATOM 1776 O O . LEU B 1 94 ? 11.117 -3.18 2.891 1 98.94 94 LEU B O 1
ATOM 1780 N N . ILE B 1 95 ? 10.117 -2.014 4.473 1 98.88 95 ILE B N 1
ATOM 1781 C CA . ILE B 1 95 ? 10.867 -2.73 5.5 1 98.88 95 ILE B CA 1
ATOM 1782 C C . ILE B 1 95 ? 10.469 -4.203 5.496 1 98.88 95 ILE B C 1
ATOM 1784 O O . ILE B 1 95 ? 11.328 -5.086 5.582 1 98.88 95 ILE B O 1
ATOM 1788 N N . GLY B 1 96 ? 9.164 -4.512 5.355 1 98.69 96 GLY B N 1
ATOM 1789 C CA . GLY B 1 96 ? 8.711 -5.887 5.219 1 98.69 96 GLY B CA 1
ATOM 1790 C C . GLY B 1 96 ? 9.305 -6.594 4.016 1 98.69 96 GLY B C 1
ATOM 1791 O O . GLY B 1 96 ? 9.719 -7.754 4.113 1 98.69 96 GLY B O 1
ATOM 1792 N N . ALA B 1 97 ? 9.305 -5.945 2.836 1 98.69 97 ALA B N 1
ATOM 1793 C CA . ALA B 1 97 ? 9.906 -6.504 1.627 1 98.69 97 ALA B CA 1
ATOM 1794 C C . ALA B 1 97 ? 11.391 -6.781 1.831 1 98.69 97 ALA B C 1
ATOM 1796 O O . ALA B 1 97 ? 11.898 -7.82 1.402 1 98.69 97 ALA B O 1
ATOM 1797 N N . GLY B 1 98 ? 12.086 -5.812 2.467 1 98.62 98 GLY B N 1
ATOM 1798 C CA . GLY B 1 98 ? 13.484 -6.043 2.781 1 98.62 98 GLY B CA 1
ATOM 1799 C C . GLY B 1 98 ? 13.719 -7.305 3.594 1 98.62 98 GLY B C 1
ATOM 1800 O O . GLY B 1 98 ? 14.609 -8.094 3.285 1 98.62 98 GLY B O 1
ATOM 1801 N N . ILE B 1 99 ? 12.945 -7.477 4.609 1 98.38 99 ILE B N 1
ATOM 1802 C CA . ILE B 1 99 ? 13.039 -8.664 5.449 1 98.38 99 ILE B CA 1
ATOM 1803 C C . ILE B 1 99 ? 12.758 -9.914 4.613 1 98.38 99 ILE B C 1
ATOM 1805 O O . ILE B 1 99 ? 13.453 -10.922 4.734 1 98.38 99 ILE B O 1
ATOM 1809 N N . ASN B 1 100 ? 11.75 -9.805 3.75 1 97.56 100 ASN B N 1
ATOM 1810 C CA . ASN B 1 100 ? 11.414 -10.914 2.861 1 97.56 100 ASN B CA 1
ATOM 1811 C C . ASN B 1 100 ? 12.57 -11.25 1.924 1 97.56 100 ASN B C 1
ATOM 1813 O O . ASN B 1 100 ? 12.883 -12.43 1.712 1 97.56 100 ASN B O 1
ATOM 1817 N N . HIS B 1 101 ? 13.211 -10.281 1.368 1 98.44 101 HIS B N 1
ATOM 1818 C CA . HIS B 1 101 ? 14.328 -10.484 0.459 1 98.44 101 HIS B CA 1
ATOM 1819 C C . HIS B 1 101 ? 15.531 -11.062 1.193 1 98.44 101 HIS B C 1
ATOM 1821 O O . HIS B 1 101 ? 16.281 -11.875 0.636 1 98.44 101 HIS B O 1
ATOM 1827 N N . ILE B 1 102 ? 15.75 -10.641 2.43 1 98.31 102 ILE B N 1
ATOM 1828 C CA . ILE B 1 102 ? 16.812 -11.195 3.25 1 98.31 102 ILE B CA 1
ATOM 1829 C C . ILE B 1 102 ? 16.531 -12.672 3.545 1 98.31 102 ILE B C 1
ATOM 1831 O O . ILE B 1 102 ? 17.438 -13.508 3.463 1 98.31 102 ILE B O 1
ATOM 1835 N N . ARG B 1 103 ? 15.305 -12.977 3.881 1 97.06 103 ARG B N 1
ATOM 1836 C CA . ARG B 1 103 ? 14.93 -14.359 4.125 1 97.06 103 ARG B CA 1
ATOM 1837 C C . ARG B 1 103 ? 15.164 -15.219 2.883 1 97.06 103 ARG B C 1
ATOM 1839 O O . ARG B 1 103 ? 15.656 -16.344 2.98 1 97.06 103 ARG B O 1
ATOM 1846 N N . GLU B 1 104 ? 14.781 -14.648 1.709 1 96.31 104 GLU B N 1
ATOM 1847 C CA . GLU B 1 104 ? 15.023 -15.328 0.44 1 96.31 104 GLU B CA 1
ATOM 1848 C C . GLU B 1 104 ? 16.516 -15.586 0.222 1 96.31 104 GLU B C 1
ATOM 1850 O O . GLU B 1 104 ? 16.906 -16.641 -0.269 1 96.31 104 GLU B O 1
ATOM 1855 N N . LEU B 1 105 ? 17.281 -14.641 0.598 1 96.62 105 LEU B N 1
ATOM 1856 C CA . LEU B 1 105 ? 18.734 -14.742 0.441 1 96.62 105 LEU B CA 1
ATOM 1857 C C . LEU B 1 105 ? 19.312 -15.797 1.375 1 96.62 105 LEU B C 1
ATOM 1859 O O . LEU B 1 105 ? 20.125 -16.625 0.956 1 96.62 105 LEU B O 1
ATOM 1863 N N . ILE B 1 106 ? 18.844 -15.875 2.586 1 97.31 106 ILE B N 1
ATOM 1864 C CA . ILE B 1 106 ? 19.469 -16.703 3.623 1 97.31 106 ILE B CA 1
ATOM 1865 C C . ILE B 1 106 ? 18.875 -18.109 3.57 1 97.31 106 ILE B C 1
ATOM 1867 O O . ILE B 1 106 ? 19.625 -19.094 3.654 1 97.31 106 ILE B O 1
ATOM 1871 N N . ILE B 1 107 ? 17.625 -18.266 3.375 1 96.25 107 ILE B N 1
ATOM 1872 C CA . ILE B 1 107 ? 16.953 -19.547 3.5 1 96.25 107 ILE B CA 1
ATOM 1873 C C . ILE B 1 107 ? 16.938 -20.25 2.145 1 96.25 107 ILE B C 1
ATOM 1875 O O . ILE B 1 107 ? 17.266 -21.438 2.051 1 96.25 107 ILE B O 1
ATOM 1879 N N . SER B 1 108 ? 16.641 -19.516 1.084 1 95.56 108 SER B N 1
ATOM 1880 C CA . SER B 1 108 ? 16.5 -20.125 -0.234 1 95.56 108 SER B CA 1
ATOM 1881 C C . SER B 1 108 ? 17.766 -19.922 -1.073 1 95.56 108 SER B C 1
ATOM 1883 O O . SER B 1 108 ? 17.828 -20.359 -2.225 1 95.56 108 SER B O 1
ATOM 1885 N N . HIS B 1 109 ? 18.672 -19.109 -0.471 1 97.5 109 HIS B N 1
ATOM 1886 C CA . HIS B 1 109 ? 19.922 -18.812 -1.16 1 97.5 109 HIS B CA 1
ATOM 1887 C C . HIS B 1 109 ? 19.656 -18.156 -2.51 1 97.5 109 HIS B C 1
ATOM 1889 O O . HIS B 1 109 ? 20.297 -18.5 -3.51 1 97.5 109 HIS B O 1
ATOM 1895 N N . ASN B 1 110 ? 18.672 -17.344 -2.57 1 97.69 110 ASN B N 1
ATOM 1896 C CA . ASN B 1 110 ? 18.297 -16.594 -3.771 1 97.69 110 ASN B CA 1
ATOM 1897 C C . ASN B 1 110 ? 19.188 -15.375 -3.98 1 97.69 110 ASN B C 1
ATOM 1899 O O . ASN B 1 110 ? 18.922 -14.312 -3.42 1 97.69 110 ASN B O 1
ATOM 1903 N N . THR B 1 111 ? 20.141 -15.484 -4.891 1 97.69 111 THR B N 1
ATOM 1904 C CA . THR B 1 111 ? 21.109 -14.414 -5.125 1 97.69 111 THR B CA 1
ATOM 1905 C C . THR B 1 111 ? 20.766 -13.664 -6.41 1 97.69 111 THR B C 1
ATOM 1907 O O . THR B 1 111 ? 21.609 -12.93 -6.945 1 97.69 111 THR B O 1
ATOM 1910 N N . ASN B 1 112 ? 19.578 -13.891 -6.938 1 97.38 112 ASN B N 1
ATOM 1911 C CA . ASN B 1 112 ? 19.156 -13.125 -8.102 1 97.38 112 ASN B CA 1
ATOM 1912 C C . ASN B 1 112 ? 19.297 -11.625 -7.867 1 97.38 112 ASN B C 1
ATOM 1914 O O . ASN B 1 112 ? 19.016 -11.133 -6.773 1 97.38 112 ASN B O 1
ATOM 1918 N N . ALA B 1 113 ? 19.75 -10.922 -8.859 1 97.31 113 ALA B N 1
ATOM 1919 C CA . ALA B 1 113 ? 20.016 -9.492 -8.734 1 97.31 113 ALA B CA 1
ATOM 1920 C C . ALA B 1 113 ? 18.766 -8.75 -8.258 1 97.31 113 ALA B C 1
ATOM 1922 O O . ALA B 1 113 ? 18.844 -7.859 -7.414 1 97.31 113 ALA B O 1
ATOM 1923 N N . GLY B 1 114 ? 17.609 -9.148 -8.758 1 97.19 114 GLY B N 1
ATOM 1924 C CA . GLY B 1 114 ? 16.359 -8.5 -8.383 1 97.19 114 GLY B CA 1
ATOM 1925 C C . GLY B 1 114 ? 15.992 -8.711 -6.922 1 97.19 114 GLY B C 1
ATOM 1926 O O . GLY B 1 114 ? 15.219 -7.938 -6.355 1 97.19 114 GLY B O 1
ATOM 1927 N N . ASN B 1 115 ? 16.469 -9.727 -6.273 1 98.06 115 ASN B N 1
ATOM 1928 C CA . ASN B 1 115 ? 16.234 -9.984 -4.859 1 98.06 115 ASN B CA 1
ATOM 1929 C C . ASN B 1 115 ? 17.234 -9.227 -3.979 1 98.06 115 ASN B C 1
ATOM 1931 O O . ASN B 1 115 ? 16.844 -8.656 -2.951 1 98.06 115 ASN B O 1
ATOM 1935 N N . VAL B 1 116 ? 18.469 -9.125 -4.422 1 98 116 VAL B N 1
ATOM 1936 C CA . VAL B 1 116 ? 19.531 -8.68 -3.531 1 98 116 VAL B CA 1
ATOM 1937 C C . VAL B 1 116 ? 19.656 -7.16 -3.586 1 98 116 VAL B C 1
ATOM 1939 O O . VAL B 1 116 ? 19.781 -6.5 -2.551 1 98 116 VAL B O 1
ATOM 1942 N N . VAL B 1 117 ? 19.578 -6.574 -4.758 1 97.38 117 VAL B N 1
ATOM 1943 C CA . VAL B 1 117 ? 19.875 -5.156 -4.961 1 97.38 117 VAL B CA 1
ATOM 1944 C C . VAL B 1 117 ? 18.812 -4.309 -4.25 1 97.38 117 VAL B C 1
ATOM 1946 O O . VAL B 1 117 ? 19.125 -3.229 -3.742 1 97.38 117 VAL B O 1
ATOM 1949 N N . ILE B 1 118 ? 17.688 -4.809 -4.129 1 97.88 118 ILE B N 1
ATOM 1950 C CA . ILE B 1 118 ? 16.578 -3.998 -3.648 1 97.88 118 ILE B CA 1
ATOM 1951 C C . ILE B 1 118 ? 16.578 -3.967 -2.123 1 97.88 118 ILE B C 1
ATOM 1953 O O . ILE B 1 118 ? 15.891 -3.145 -1.51 1 97.88 118 ILE B O 1
ATOM 1957 N N . ILE B 1 119 ? 17.344 -4.77 -1.492 1 98.38 119 ILE B N 1
ATOM 1958 C CA . ILE B 1 119 ? 17.391 -4.84 -0.036 1 98.38 119 ILE B CA 1
ATOM 1959 C C . ILE B 1 119 ? 17.797 -3.484 0.535 1 98.38 119 ILE B C 1
ATOM 1961 O O . ILE B 1 119 ? 17.188 -3 1.493 1 98.38 119 ILE B O 1
ATOM 1965 N N . LEU B 1 120 ? 18.703 -2.928 -0.087 1 97.81 120 LEU B N 1
ATOM 1966 C CA . LEU B 1 120 ? 19.219 -1.669 0.445 1 97.81 120 LEU B CA 1
ATOM 1967 C C . LEU B 1 120 ? 18.156 -0.578 0.368 1 97.81 120 LEU B C 1
ATOM 1969 O O . LEU B 1 120 ? 17.812 0.03 1.383 1 97.81 120 LEU B O 1
ATOM 1973 N N . PRO B 1 121 ? 17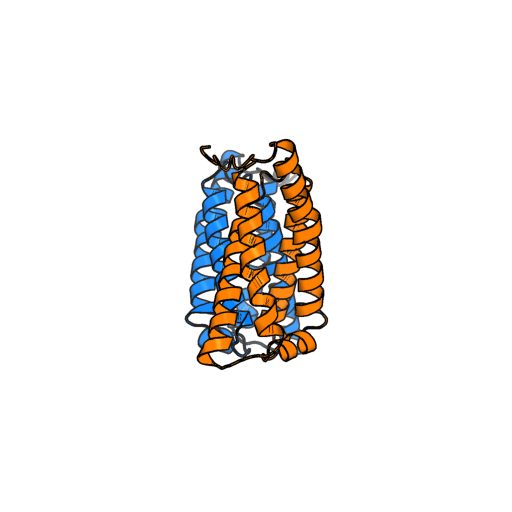.547 -0.302 -0.784 1 98.25 121 PRO B N 1
ATOM 1974 C CA . PRO B 1 121 ? 16.531 0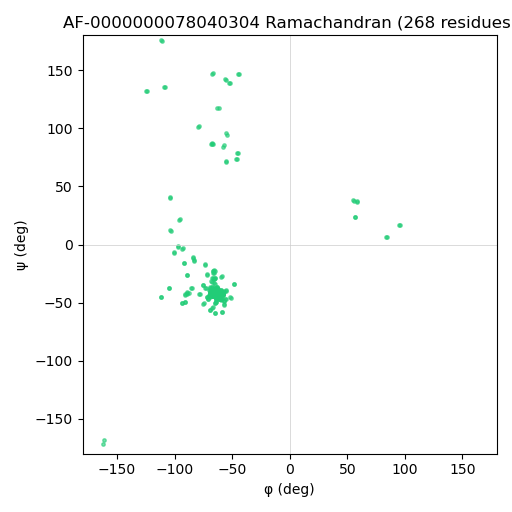.749 -0.823 1 98.25 121 PRO B CA 1
ATOM 1975 C C . PRO B 1 121 ? 15.289 0.395 -0.008 1 98.25 121 PRO B C 1
ATOM 1977 O O . PRO B 1 121 ? 14.594 1.288 0.487 1 98.25 121 PRO B O 1
ATOM 1980 N N . ASP B 1 122 ? 15.008 -0.84 0.266 1 98.81 122 ASP B N 1
ATOM 1981 C CA . ASP B 1 122 ? 13.867 -1.268 1.076 1 98.81 122 ASP B CA 1
ATOM 1982 C C . ASP B 1 122 ? 13.938 -0.675 2.482 1 98.81 122 ASP B C 1
ATOM 1984 O O . ASP B 1 122 ? 12.914 -0.398 3.098 1 98.81 122 ASP B O 1
ATOM 1988 N N . PHE B 1 123 ? 15.141 -0.406 2.924 1 98.88 123 PHE B N 1
ATOM 1989 C CA . PHE B 1 123 ? 15.289 0.14 4.266 1 98.88 123 PHE B CA 1
ATOM 1990 C C . PHE B 1 123 ? 15.609 1.629 4.215 1 98.88 123 PHE B C 1
ATOM 1992 O O . PHE B 1 123 ? 15.086 2.41 5.012 1 98.88 123 PHE B O 1
ATOM 1999 N N . LEU B 1 124 ? 16.406 2.055 3.252 1 98.75 124 LEU B N 1
ATOM 2000 C CA . LEU B 1 124 ? 16.906 3.422 3.189 1 98.75 124 LEU B CA 1
ATOM 2001 C C . LEU B 1 124 ? 15.781 4.402 2.873 1 98.75 124 LEU B C 1
ATOM 2003 O O . LEU B 1 124 ? 15.711 5.48 3.465 1 98.75 124 LEU B O 1
ATOM 2007 N N . ILE B 1 125 ? 14.875 4.016 2.059 1 98.81 125 ILE B N 1
ATOM 2008 C CA . ILE B 1 125 ? 13.859 4.945 1.585 1 98.81 125 ILE B CA 1
ATOM 2009 C C . ILE B 1 125 ? 12.914 5.305 2.73 1 98.81 125 ILE B C 1
ATOM 2011 O O . ILE B 1 125 ? 12.773 6.477 3.09 1 98.81 125 ILE B O 1
ATOM 2015 N N . PRO B 1 126 ? 12.281 4.348 3.381 1 98.88 126 PRO B N 1
ATOM 2016 C CA . PRO B 1 126 ? 11.344 4.738 4.434 1 98.88 126 PRO B CA 1
ATOM 2017 C C . PRO B 1 126 ? 12.031 5.367 5.641 1 98.88 126 PRO B C 1
ATOM 2019 O O . PRO B 1 126 ? 11.492 6.289 6.258 1 98.88 126 PRO B O 1
ATOM 2022 N N . ILE B 1 127 ? 13.234 4.957 5.953 1 98.81 127 ILE B N 1
ATOM 2023 C CA . ILE B 1 127 ? 13.938 5.473 7.125 1 98.81 127 ILE B CA 1
ATOM 2024 C C . ILE B 1 127 ? 14.32 6.93 6.898 1 98.81 127 ILE B C 1
ATOM 2026 O O . ILE B 1 127 ? 14.109 7.777 7.77 1 98.81 127 ILE B O 1
ATOM 2030 N N . THR B 1 128 ? 14.844 7.254 5.723 1 98.75 128 THR B N 1
ATOM 2031 C CA . THR B 1 128 ? 15.25 8.625 5.441 1 98.75 128 THR B CA 1
ATOM 2032 C C . THR B 1 128 ? 14.039 9.555 5.434 1 98.75 128 THR B C 1
ATOM 2034 O O . THR B 1 128 ? 14.109 10.68 5.93 1 98.75 128 THR B O 1
ATOM 2037 N N . LEU B 1 129 ? 12.945 9.07 4.926 1 98.88 129 LEU B N 1
ATOM 2038 C CA . LEU B 1 129 ? 11.742 9.891 4.883 1 98.88 129 LEU B CA 1
ATOM 2039 C C . LEU B 1 129 ? 11.211 10.148 6.289 1 98.88 129 LEU B C 1
ATOM 2041 O O . LEU B 1 129 ? 10.828 11.273 6.617 1 98.88 129 LEU B O 1
ATOM 2045 N N . LEU B 1 130 ? 11.18 9.125 7.113 1 98.75 130 LEU B N 1
ATOM 2046 C CA . LEU B 1 130 ? 10.703 9.273 8.484 1 98.75 130 LEU B CA 1
ATOM 2047 C C . LEU B 1 130 ? 11.602 10.211 9.273 1 98.75 130 LEU B C 1
ATOM 2049 O O . LEU B 1 130 ? 11.125 11.031 10.062 1 98.75 130 LEU B O 1
ATOM 2053 N N . VAL B 1 131 ? 12.898 10.07 9.047 1 98.31 131 VAL B N 1
ATOM 2054 C CA . VAL B 1 131 ? 13.852 10.922 9.742 1 98.31 131 VAL B CA 1
ATOM 2055 C C . VAL B 1 131 ? 13.664 12.375 9.312 1 98.31 131 VAL B C 1
ATOM 2057 O O . VAL B 1 131 ? 13.633 13.281 10.148 1 98.31 131 VAL B O 1
ATOM 2060 N N . LEU B 1 132 ? 13.516 12.602 8.023 1 98.12 132 LEU B N 1
ATOM 2061 C CA . LEU B 1 132 ? 13.305 13.953 7.516 1 98.12 132 LEU B CA 1
ATOM 2062 C C . LEU B 1 132 ? 12 14.539 8.055 1 98.12 132 LEU B C 1
ATOM 2064 O O . LEU B 1 132 ? 11.945 15.711 8.43 1 98.12 132 LEU B O 1
ATOM 2068 N N . LEU B 1 133 ? 10.969 13.711 8.102 1 97.88 133 LEU B N 1
ATOM 2069 C CA . LEU B 1 133 ? 9.695 14.195 8.625 1 97.88 133 LEU B CA 1
ATOM 2070 C C . LEU B 1 133 ? 9.812 14.555 10.102 1 97.88 133 LEU B C 1
ATOM 2072 O O . LEU B 1 133 ? 9.258 15.562 10.539 1 97.88 133 LEU B O 1
ATOM 2076 N N . TYR B 1 134 ? 10.523 13.75 10.836 1 96.44 134 TYR B N 1
ATOM 2077 C CA . TYR B 1 134 ? 10.711 13.969 12.266 1 96.44 134 TYR B CA 1
ATOM 2078 C C . TYR B 1 134 ? 11.5 15.25 12.516 1 96.44 134 TYR B C 1
ATOM 2080 O O . TYR B 1 134 ? 11.234 15.969 13.477 1 96.44 134 TYR B O 1
ATOM 2088 N N . LEU B 1 135 ? 12.445 15.57 11.625 1 94.94 135 LEU B N 1
ATOM 2089 C CA . LEU B 1 135 ? 13.352 16.688 11.805 1 94.94 135 LEU B CA 1
ATOM 2090 C C . LEU B 1 135 ? 12.703 18 11.352 1 94.94 135 LEU B C 1
ATOM 2092 O O . LEU B 1 135 ? 13.203 19.078 11.641 1 94.94 135 LEU B O 1
ATOM 2096 N N . GLN B 1 136 ? 11.672 17.875 10.68 1 88.62 136 GLN B N 1
ATOM 2097 C CA . GLN B 1 136 ? 11.023 19.094 10.203 1 88.62 136 GLN B CA 1
ATOM 2098 C C . GLN B 1 136 ? 10.391 19.859 11.359 1 88.62 136 GLN B C 1
ATOM 2100 O O . GLN B 1 136 ? 9.883 19.266 12.312 1 88.62 136 GLN B O 1
#